Protein AF-A0A4Z0NWY7-F1 (afdb_monomer)

Structure (mmCIF, N/CA/C/O backbone):
data_AF-A0A4Z0NWY7-F1
#
_entry.id   AF-A0A4Z0NWY7-F1
#
loop_
_atom_site.group_PDB
_atom_site.id
_at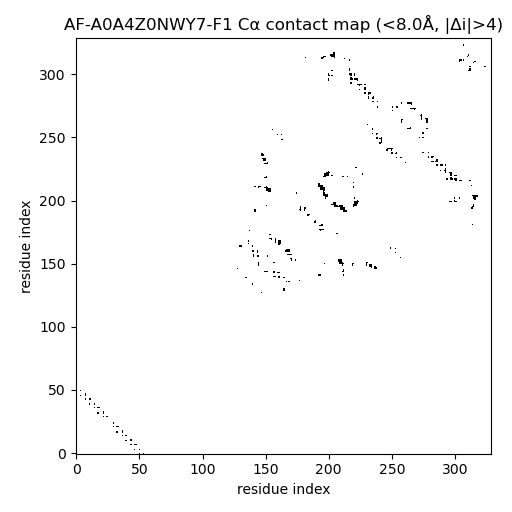om_site.type_symbol
_atom_site.label_atom_id
_atom_site.label_alt_id
_atom_site.label_comp_id
_atom_site.label_asym_id
_atom_site.label_entity_id
_atom_site.label_seq_id
_atom_site.pdbx_PDB_ins_code
_atom_site.Cartn_x
_atom_site.Cartn_y
_atom_site.Cartn_z
_atom_site.occupancy
_atom_site.B_iso_or_equiv
_atom_site.auth_seq_id
_atom_site.auth_comp_id
_atom_site.auth_asym_id
_atom_site.auth_atom_id
_atom_site.pdbx_PDB_model_num
ATOM 1 N N . MET A 1 1 ? -22.604 -4.263 0.895 1.00 68.75 1 MET A N 1
ATOM 2 C CA . MET A 1 1 ? -23.828 -4.963 0.408 1.00 68.75 1 MET A CA 1
ATOM 3 C C . MET A 1 1 ? -23.705 -6.485 0.471 1.00 68.75 1 MET A C 1
ATOM 5 O O . MET A 1 1 ? -24.676 -7.121 0.861 1.00 68.75 1 MET A O 1
ATOM 9 N N . ALA A 1 2 ? -22.543 -7.070 0.143 1.00 66.81 2 ALA A N 1
ATOM 10 C CA . ALA A 1 2 ? -22.321 -8.519 0.240 1.00 66.81 2 ALA A CA 1
ATOM 11 C C . ALA A 1 2 ? -22.494 -9.067 1.674 1.00 66.81 2 ALA A C 1
ATOM 13 O O . ALA A 1 2 ? -23.144 -10.090 1.856 1.00 66.81 2 ALA A O 1
ATOM 14 N N . SER A 1 3 ? -22.020 -8.331 2.692 1.00 75.75 3 SER A N 1
ATOM 15 C CA . SER A 1 3 ? -22.186 -8.701 4.112 1.00 75.75 3 SER A CA 1
ATOM 16 C C . SER A 1 3 ? -23.661 -8.809 4.542 1.00 75.75 3 SER A C 1
ATOM 18 O O . SER A 1 3 ? -24.060 -9.826 5.099 1.00 75.75 3 SER A O 1
ATOM 20 N N . ILE A 1 4 ? -24.499 -7.825 4.176 1.00 74.94 4 ILE A N 1
ATOM 21 C CA . ILE A 1 4 ? -25.950 -7.828 4.464 1.00 74.94 4 ILE A CA 1
ATOM 22 C C . ILE A 1 4 ? -26.668 -8.972 3.731 1.00 74.94 4 ILE A C 1
ATOM 24 O O . ILE A 1 4 ? -27.620 -9.540 4.252 1.00 74.94 4 ILE A O 1
ATOM 28 N N . SER A 1 5 ? -26.226 -9.326 2.519 1.00 76.19 5 SER A N 1
ATOM 29 C CA . SER A 1 5 ? -26.820 -10.451 1.785 1.00 76.19 5 SER A CA 1
ATOM 30 C C . SER A 1 5 ? -26.480 -11.787 2.448 1.00 76.19 5 SER A C 1
ATOM 32 O O . SER A 1 5 ? -27.366 -12.601 2.658 1.00 76.19 5 SER A O 1
ATOM 34 N N . LYS A 1 6 ? -25.227 -11.970 2.880 1.00 79.69 6 LYS A N 1
ATOM 35 C CA . LYS A 1 6 ? -24.784 -13.192 3.562 1.00 79.69 6 LYS A CA 1
ATOM 36 C C . LYS A 1 6 ? -25.487 -13.400 4.910 1.00 79.69 6 LYS A C 1
ATOM 38 O O . LYS A 1 6 ? -25.822 -14.532 5.258 1.00 79.69 6 LYS A O 1
ATOM 43 N N . THR A 1 7 ? -25.724 -12.330 5.676 1.00 82.81 7 THR A N 1
ATOM 44 C CA . THR A 1 7 ? -26.491 -12.413 6.931 1.00 82.81 7 THR A CA 1
ATOM 45 C C . THR A 1 7 ? -27.965 -12.730 6.687 1.00 82.81 7 THR A C 1
ATOM 47 O O . THR A 1 7 ? -28.530 -13.527 7.432 1.00 82.81 7 THR A O 1
ATOM 50 N N . LEU A 1 8 ? -28.561 -12.184 5.620 1.00 80.62 8 LEU A N 1
ATOM 51 C CA . LEU A 1 8 ? -29.908 -12.536 5.157 1.00 80.62 8 LEU A CA 1
ATOM 52 C C . LEU A 1 8 ? -30.027 -14.032 4.839 1.00 80.62 8 LEU A C 1
ATOM 54 O O . LEU A 1 8 ? -30.886 -14.700 5.409 1.00 80.62 8 LEU A O 1
ATOM 58 N N . ASP A 1 9 ? -29.118 -14.567 4.023 1.00 81.94 9 ASP A N 1
ATOM 59 C CA . ASP A 1 9 ? -29.131 -15.981 3.625 1.00 81.94 9 ASP A CA 1
ATOM 60 C C . ASP A 1 9 ? -28.960 -16.909 4.845 1.00 81.94 9 ASP A C 1
ATOM 62 O O . ASP A 1 9 ? -29.634 -17.931 4.982 1.00 81.94 9 ASP A O 1
ATOM 66 N N . THR A 1 10 ? -28.101 -16.514 5.793 1.00 86.25 10 THR A N 1
ATOM 67 C CA . THR A 1 10 ? -27.871 -17.262 7.041 1.00 86.25 10 THR A CA 1
ATOM 68 C C . THR A 1 10 ? -29.115 -17.276 7.937 1.00 86.25 10 THR A C 1
ATOM 70 O O . THR A 1 10 ? -29.428 -18.298 8.549 1.00 86.25 10 THR A O 1
ATOM 73 N N . LEU A 1 11 ? -29.835 -16.154 8.034 1.00 79.88 11 LEU A N 1
ATOM 74 C CA . LEU A 1 11 ? -31.065 -16.058 8.824 1.00 79.88 11 LEU A CA 1
ATOM 75 C C . LEU A 1 11 ? -32.222 -16.827 8.186 1.00 79.88 11 LEU A C 1
ATOM 77 O O . LEU A 1 11 ? -32.969 -17.490 8.903 1.00 79.88 11 LEU A O 1
ATOM 81 N N . GLU A 1 12 ? -32.353 -16.789 6.859 1.00 85.75 12 GLU A N 1
ATOM 82 C CA . GLU A 1 12 ? -33.371 -17.562 6.139 1.00 85.75 12 GLU A CA 1
ATOM 83 C C . GLU A 1 12 ? -33.137 -19.073 6.301 1.00 85.75 12 GLU A C 1
ATOM 85 O O . GLU A 1 12 ? -34.084 -19.808 6.586 1.00 85.75 12 GLU A O 1
ATOM 90 N N . ALA A 1 13 ? -31.878 -19.526 6.258 1.00 84.69 13 ALA A N 1
ATOM 91 C CA . ALA A 1 13 ? -31.520 -20.916 6.542 1.00 84.69 13 ALA A CA 1
ATOM 92 C C . ALA A 1 13 ? -31.836 -21.328 7.993 1.00 84.69 13 ALA A C 1
ATOM 94 O O . ALA A 1 13 ? -32.405 -22.397 8.223 1.00 84.69 13 ALA A O 1
ATOM 95 N N . LYS A 1 14 ? -31.533 -20.473 8.982 1.00 82.81 14 LYS A N 1
ATOM 96 C CA . LYS A 1 14 ? -31.882 -20.729 10.393 1.00 82.81 14 LYS A CA 1
ATOM 97 C C . LYS A 1 14 ? -33.393 -20.792 10.617 1.00 82.81 14 LYS A C 1
ATOM 99 O O . LYS A 1 14 ? -33.864 -21.658 11.347 1.00 82.81 14 LYS A O 1
ATOM 104 N N . LEU A 1 15 ? -34.159 -19.915 9.968 1.00 82.56 15 LEU A N 1
ATOM 105 C CA . LEU A 1 15 ? -35.623 -19.936 10.014 1.00 82.56 15 LEU A CA 1
ATOM 106 C C . LEU A 1 15 ? -36.202 -21.220 9.412 1.00 82.56 15 LEU A C 1
ATOM 108 O O . LEU A 1 15 ? -37.187 -21.738 9.934 1.00 82.56 15 LEU A O 1
ATOM 112 N N . ALA A 1 16 ? -35.612 -21.732 8.330 1.00 84.44 16 ALA A N 1
ATOM 113 C CA . ALA A 1 16 ? -36.018 -23.006 7.741 1.00 84.44 16 ALA A CA 1
AT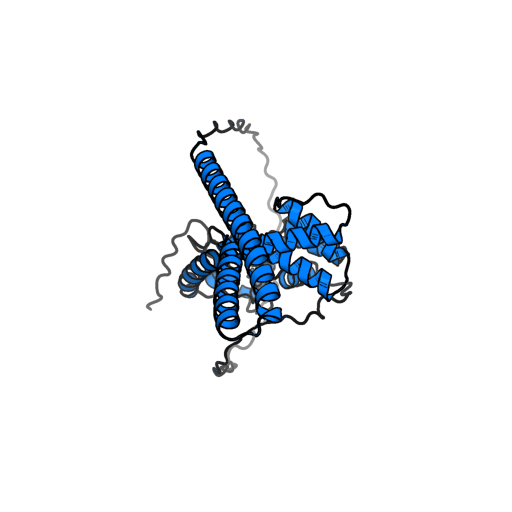OM 114 C C . ALA A 1 16 ? -35.741 -24.184 8.692 1.00 84.44 16 ALA A C 1
ATOM 116 O O . ALA A 1 16 ? -36.615 -25.028 8.880 1.00 84.44 16 ALA A O 1
ATOM 117 N N . ALA A 1 17 ? -34.575 -24.196 9.348 1.00 81.31 17 ALA A N 1
ATOM 118 C CA . ALA A 1 17 ? -34.220 -25.218 10.333 1.00 81.31 17 ALA A CA 1
ATOM 119 C C . ALA A 1 17 ? -35.168 -25.215 11.548 1.00 81.31 17 ALA A C 1
ATOM 121 O O . ALA A 1 17 ? -35.702 -26.262 11.903 1.00 81.31 17 ALA A O 1
ATOM 122 N N . LEU A 1 18 ? -35.456 -24.038 12.121 1.00 80.19 18 LEU A N 1
ATOM 123 C CA . LEU A 1 18 ? -36.369 -23.908 13.267 1.00 80.19 18 LEU A CA 1
ATOM 124 C C . LEU A 1 18 ? -37.802 -24.353 12.938 1.00 80.19 18 LEU A C 1
ATOM 126 O O . LEU A 1 18 ? -38.470 -24.945 13.779 1.00 80.19 18 LEU A O 1
ATOM 130 N N . ARG A 1 19 ? -38.280 -24.118 11.708 1.00 80.44 19 ARG A N 1
ATOM 131 C CA . ARG A 1 19 ? -39.602 -24.606 11.272 1.00 80.44 19 ARG A CA 1
ATOM 132 C C . ARG A 1 19 ? -39.667 -26.128 11.209 1.00 80.44 19 ARG A C 1
ATOM 134 O O . ARG A 1 19 ? -40.673 -26.694 11.614 1.00 80.44 19 ARG A O 1
ATOM 141 N N . SER A 1 20 ? -38.600 -26.775 10.741 1.00 80.19 20 SER A N 1
ATOM 142 C CA . SER A 1 20 ? -38.523 -28.240 10.708 1.00 80.19 20 SER A CA 1
ATOM 143 C C . SER A 1 20 ? -38.471 -28.855 12.112 1.00 80.19 20 SER A C 1
ATOM 145 O O . SER A 1 20 ? -38.895 -29.991 12.291 1.00 80.19 20 SER A O 1
ATOM 147 N N . GLU A 1 21 ? -37.964 -28.125 13.110 1.00 81.06 21 GLU A N 1
ATOM 148 C CA . GLU A 1 21 ? -37.857 -28.587 14.503 1.00 81.06 21 GLU A CA 1
ATOM 149 C C . GLU A 1 21 ? -39.198 -28.517 15.269 1.00 81.06 21 GLU A C 1
ATOM 151 O O . GLU A 1 21 ? -39.422 -29.289 16.207 1.00 81.06 21 GLU A O 1
ATOM 156 N N . ILE A 1 22 ? -40.123 -27.644 14.842 1.00 79.81 22 ILE A N 1
ATOM 157 C CA . ILE A 1 22 ? -41.478 -27.524 15.414 1.00 79.81 22 ILE A CA 1
ATOM 158 C C . ILE A 1 22 ? -42.335 -28.765 15.145 1.00 79.81 22 ILE A C 1
ATOM 160 O O . ILE A 1 22 ? -43.103 -29.168 16.022 1.00 79.81 22 ILE A O 1
ATOM 164 N N . GLU A 1 23 ? -42.202 -29.389 13.969 1.00 78.56 23 GLU A N 1
ATOM 165 C CA . GLU A 1 23 ? -43.040 -30.527 13.546 1.00 78.56 23 GLU A CA 1
ATOM 166 C C . GLU A 1 23 ? -42.830 -31.798 14.396 1.00 78.56 23 GLU A C 1
ATOM 168 O O . GLU A 1 23 ? -43.654 -32.708 14.341 1.00 78.56 23 GLU A O 1
ATOM 173 N N . GLY A 1 24 ? -41.776 -31.853 15.226 1.00 77.56 24 GLY A N 1
ATOM 174 C CA . GLY A 1 24 ? -41.465 -32.992 16.103 1.00 77.56 24 GLY A CA 1
ATOM 175 C C . GLY A 1 24 ? -41.332 -32.673 17.598 1.00 77.56 24 GLY A C 1
ATOM 176 O O . GLY A 1 24 ? -40.945 -33.558 18.362 1.00 77.56 24 GLY A O 1
ATOM 177 N N . SER A 1 25 ? -41.602 -31.436 18.031 1.00 81.44 25 SER A N 1
ATOM 178 C CA . SER A 1 25 ? -41.342 -30.995 19.413 1.00 81.44 25 SER A CA 1
ATOM 179 C C . SER A 1 25 ? -42.570 -31.076 20.342 1.00 81.44 25 SER A C 1
ATOM 181 O O . SER A 1 25 ? -43.690 -30.854 19.888 1.00 81.44 25 SER A O 1
ATOM 183 N N . PRO A 1 26 ? -42.386 -31.339 21.657 1.00 83.25 26 PRO A N 1
ATOM 184 C CA . PRO A 1 26 ? -43.461 -31.287 22.658 1.00 83.25 26 PRO A CA 1
ATOM 185 C C . PRO A 1 26 ? -44.096 -29.889 22.766 1.00 83.25 26 PRO A C 1
ATOM 187 O O . PRO A 1 26 ? -43.400 -28.894 22.563 1.00 83.25 26 PRO A O 1
ATOM 190 N N . SER A 1 27 ? -45.376 -29.815 23.157 1.00 78.50 27 SER A N 1
ATOM 191 C CA . SER A 1 27 ? -46.188 -28.578 23.208 1.00 78.50 27 SER A CA 1
ATOM 192 C C . SER A 1 27 ? -45.489 -27.395 23.895 1.00 78.50 27 SER A C 1
ATOM 194 O O . SER A 1 27 ? -45.453 -26.301 23.343 1.00 78.50 27 SER A O 1
ATOM 196 N N . ASP A 1 28 ? -44.852 -27.617 25.047 1.00 76.12 28 ASP A N 1
ATOM 197 C CA . ASP A 1 28 ? -44.178 -26.552 25.811 1.00 76.12 28 ASP A CA 1
ATOM 198 C C . ASP A 1 28 ? -42.944 -25.983 25.085 1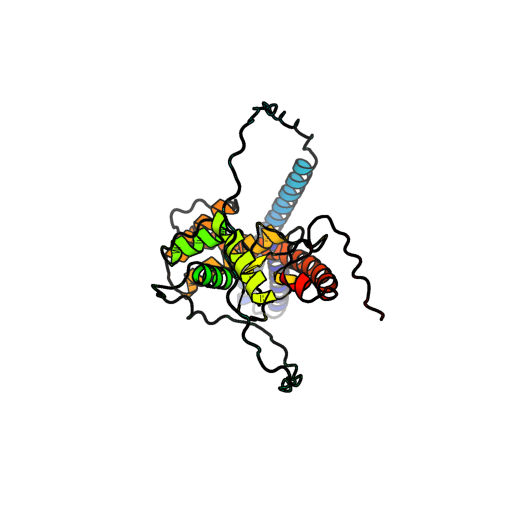.00 76.12 28 ASP A C 1
ATOM 200 O O . ASP A 1 28 ? -42.519 -24.853 25.317 1.00 76.12 28 ASP A O 1
ATOM 204 N N . ARG A 1 29 ? -42.350 -26.766 24.176 1.00 78.75 29 ARG A N 1
ATOM 205 C CA . ARG A 1 29 ? -41.202 -26.357 23.359 1.00 78.75 29 ARG A CA 1
ATOM 206 C C . ARG A 1 29 ? -41.647 -25.688 22.057 1.00 78.75 29 ARG A C 1
ATOM 208 O O . ARG A 1 29 ? -40.900 -24.872 21.528 1.00 78.75 29 ARG A O 1
ATOM 215 N N . GLN A 1 30 ? -42.851 -25.987 21.563 1.00 77.44 30 GLN A N 1
ATOM 216 C CA . GLN A 1 30 ? -43.408 -25.344 20.370 1.00 77.44 30 GLN A CA 1
ATOM 217 C C . GLN A 1 30 ? -43.628 -23.845 20.587 1.00 77.44 30 GLN A C 1
ATOM 219 O O . GLN A 1 30 ? -43.199 -23.062 19.745 1.00 77.44 30 GLN A O 1
ATOM 224 N N . GLU A 1 31 ? -44.174 -23.433 21.734 1.00 81.75 31 GLU A N 1
ATOM 225 C CA . GLU A 1 31 ? -44.410 -22.012 22.039 1.00 81.75 31 GLU A CA 1
ATOM 226 C C . GLU A 1 31 ? -43.099 -21.197 22.056 1.00 81.75 31 GLU A C 1
ATOM 228 O O . GLU A 1 31 ? -43.008 -20.122 21.459 1.00 81.75 31 GLU A O 1
ATOM 233 N N . ALA A 1 32 ? -42.034 -21.747 22.649 1.00 77.19 32 ALA A N 1
ATOM 234 C CA . ALA A 1 32 ? -40.715 -21.112 22.662 1.00 77.19 32 ALA A CA 1
ATOM 235 C C . ALA A 1 32 ? -40.084 -21.011 21.258 1.0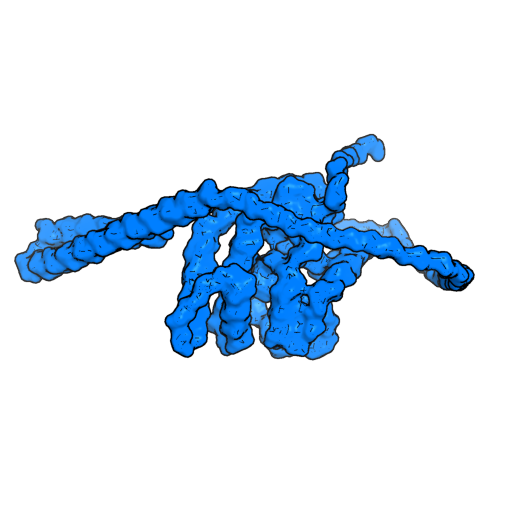0 77.19 32 ALA A C 1
ATOM 237 O O . ALA A 1 32 ? -39.456 -20.001 20.929 1.00 77.19 32 ALA A O 1
ATOM 238 N N . ILE A 1 33 ? -40.251 -22.036 20.411 1.00 76.38 33 ILE A N 1
ATOM 239 C CA . ILE A 1 33 ? -39.727 -22.007 19.037 1.00 76.38 33 ILE A CA 1
ATOM 240 C C . ILE A 1 33 ? -40.552 -21.045 18.165 1.00 76.38 33 ILE A C 1
ATOM 242 O O . ILE A 1 33 ? -39.979 -20.320 17.351 1.00 76.38 33 ILE A O 1
ATOM 246 N N . GLU A 1 34 ? -41.871 -20.961 18.353 1.00 82.56 34 GLU A N 1
ATOM 247 C CA . GLU A 1 34 ? -42.724 -19.987 17.660 1.00 82.56 34 GLU A CA 1
ATOM 248 C C . GLU A 1 34 ? -42.355 -18.541 18.014 1.00 82.56 34 GLU A C 1
ATOM 250 O O . GLU A 1 34 ? -42.242 -17.705 17.110 1.00 82.56 34 GLU A O 1
ATOM 255 N N . ALA A 1 35 ? -42.073 -18.257 19.290 1.00 83.75 35 ALA A N 1
ATOM 256 C CA . ALA A 1 35 ? -41.570 -16.955 19.726 1.00 83.75 35 ALA A CA 1
ATOM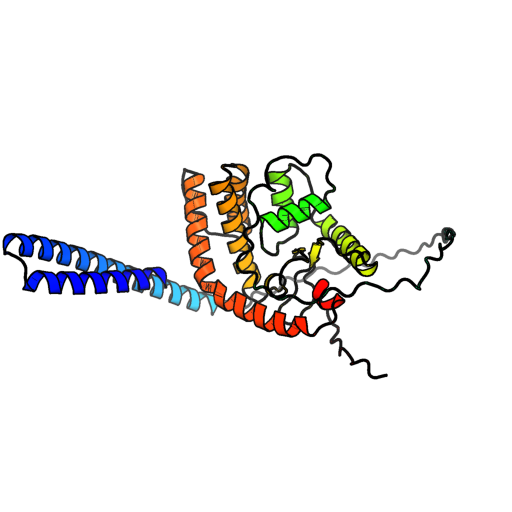 257 C C . ALA A 1 35 ? -40.231 -16.605 19.045 1.00 83.75 35 ALA A C 1
ATOM 259 O O . ALA A 1 35 ? -40.092 -15.526 18.462 1.00 83.75 35 ALA A O 1
ATOM 260 N N . ALA A 1 36 ? -39.282 -17.548 19.011 1.00 77.31 36 ALA A N 1
ATOM 261 C CA . ALA A 1 36 ? -37.991 -17.364 18.344 1.00 77.31 36 ALA A CA 1
ATOM 262 C C . ALA A 1 36 ? -38.127 -17.156 16.820 1.00 77.31 36 ALA A C 1
ATOM 264 O O . ALA A 1 36 ? -37.410 -16.347 16.222 1.00 77.31 36 ALA A O 1
ATOM 265 N N . ILE A 1 37 ? -39.074 -17.842 16.169 1.00 82.50 37 ILE A N 1
ATOM 266 C CA . ILE A 1 37 ? -39.405 -17.622 14.752 1.00 82.50 37 ILE A CA 1
ATOM 267 C C . ILE A 1 37 ? -39.989 -16.219 14.540 1.00 82.50 37 ILE A C 1
ATOM 269 O O . ILE A 1 37 ? -39.684 -15.581 13.526 1.00 82.50 37 ILE A O 1
ATOM 273 N N . GLY A 1 38 ? -40.816 -15.735 15.469 1.00 85.88 38 GLY A N 1
ATOM 274 C CA . GLY A 1 38 ? -41.361 -14.379 15.462 1.00 85.88 38 GLY A CA 1
ATOM 275 C C . GLY A 1 38 ? -40.264 -13.313 15.486 1.00 85.88 38 GLY A C 1
ATOM 276 O O . GLY A 1 38 ? -40.215 -12.462 14.594 1.00 85.88 38 GLY A O 1
ATOM 277 N N . GLU A 1 39 ? -39.333 -13.413 16.436 1.00 85.06 39 GLU A N 1
ATOM 278 C CA . GLU A 1 39 ? -38.185 -12.502 16.546 1.00 85.06 39 GLU A CA 1
ATOM 279 C C . GLU A 1 39 ? -37.293 -12.545 15.299 1.00 85.06 39 GLU A C 1
ATOM 281 O O . GLU A 1 39 ? -36.945 -11.506 14.730 1.00 85.06 39 GLU A O 1
ATOM 286 N N . ALA A 1 40 ? -36.983 -13.744 14.798 1.00 78.38 40 ALA A N 1
ATOM 287 C CA . ALA A 1 40 ? -36.168 -13.901 13.597 1.00 78.38 40 ALA A CA 1
ATOM 288 C C . ALA A 1 40 ? -36.828 -13.277 12.351 1.00 78.38 40 ALA A C 1
ATOM 290 O O . ALA A 1 40 ? -36.138 -12.698 11.509 1.00 78.38 40 ALA A O 1
ATOM 291 N N . ARG A 1 41 ? -38.163 -13.342 12.223 1.00 87.88 41 ARG A N 1
ATOM 292 C CA . ARG A 1 41 ? -38.909 -12.673 11.138 1.00 87.88 41 ARG A CA 1
ATOM 293 C C . ARG A 1 41 ? -38.877 -11.149 11.261 1.00 87.88 41 ARG A C 1
ATOM 295 O O . ARG A 1 41 ? -38.772 -10.472 10.234 1.00 87.88 41 ARG A O 1
ATOM 302 N N . ALA A 1 42 ? -38.956 -10.613 12.478 1.00 87.31 42 ALA A N 1
ATOM 303 C CA . ALA A 1 42 ? -38.854 -9.175 12.714 1.00 87.31 42 ALA A CA 1
ATOM 304 C C . ALA A 1 42 ? -37.480 -8.647 12.265 1.00 87.31 42 ALA A C 1
ATOM 306 O O . ALA A 1 42 ? -37.411 -7.747 11.426 1.00 87.31 42 ALA A O 1
ATOM 307 N N . LEU A 1 43 ? -36.399 -9.306 12.698 1.00 82.75 43 LEU A N 1
ATOM 308 C CA . LEU A 1 43 ? -35.026 -8.971 12.296 1.00 82.75 43 LEU A CA 1
ATOM 309 C C . LEU A 1 43 ? -34.810 -9.089 10.780 1.00 82.75 43 LEU A C 1
ATOM 311 O O . LEU A 1 43 ? -34.161 -8.243 10.162 1.00 82.75 43 LEU A O 1
ATOM 315 N N . LEU A 1 44 ? -35.387 -10.116 10.148 1.00 84.19 44 LEU A N 1
ATOM 316 C CA . LEU A 1 44 ? -35.323 -10.292 8.696 1.00 84.19 44 LEU A CA 1
ATOM 317 C C . LEU A 1 44 ? -35.985 -9.125 7.946 1.00 84.19 44 LEU A C 1
ATOM 319 O O . LEU A 1 44 ? -35.485 -8.684 6.910 1.00 84.19 44 LEU A O 1
ATOM 323 N N . THR A 1 45 ? -37.110 -8.631 8.464 1.00 89.69 45 THR A N 1
ATOM 324 C CA . THR A 1 45 ? -37.859 -7.515 7.872 1.00 89.69 45 THR A CA 1
ATOM 325 C C . THR A 1 45 ? -37.065 -6.214 7.968 1.00 89.69 45 THR A C 1
ATOM 327 O O . THR A 1 45 ? -36.936 -5.498 6.973 1.00 89.69 45 THR A O 1
ATOM 330 N N . GLU A 1 46 ? -36.455 -5.949 9.123 1.00 89.00 46 GLU A N 1
ATOM 331 C CA . GLU A 1 46 ? -35.598 -4.782 9.342 1.00 89.00 46 GLU A CA 1
ATOM 332 C C . GLU A 1 46 ? -34.369 -4.789 8.415 1.00 89.00 46 GLU A C 1
ATOM 334 O O . GLU A 1 46 ? -34.102 -3.811 7.710 1.00 89.00 46 GLU A O 1
ATOM 339 N N . LEU A 1 47 ? -33.675 -5.929 8.306 1.00 84.69 47 LEU A N 1
ATOM 340 C CA . LEU A 1 47 ? -32.521 -6.081 7.412 1.00 84.69 47 LEU A CA 1
ATOM 341 C C . LEU A 1 47 ? -32.887 -5.922 5.929 1.00 84.69 47 LEU A C 1
ATOM 343 O O . LEU A 1 47 ? -32.116 -5.333 5.162 1.00 84.69 47 LEU A O 1
ATOM 347 N N . LYS A 1 48 ? -34.065 -6.405 5.507 1.00 87.88 48 LYS A N 1
ATOM 348 C CA . LYS A 1 48 ? -34.584 -6.171 4.146 1.00 87.88 48 LYS A CA 1
ATOM 349 C C . LYS A 1 48 ? -34.821 -4.677 3.901 1.00 87.88 48 LYS A C 1
ATOM 351 O O . LYS A 1 48 ? -34.417 -4.176 2.851 1.00 87.88 48 LYS A O 1
ATOM 356 N N . GLY A 1 49 ? -35.371 -3.955 4.879 1.00 88.62 49 GLY A N 1
ATOM 357 C CA . GLY A 1 49 ? -35.531 -2.499 4.822 1.00 88.62 49 GLY A CA 1
ATOM 358 C C . GLY A 1 49 ? -34.199 -1.758 4.663 1.00 88.62 49 GLY A C 1
ATOM 359 O O . GLY A 1 49 ? -34.045 -0.940 3.753 1.00 88.62 49 GLY A O 1
ATOM 360 N N . LEU A 1 50 ? -33.197 -2.103 5.477 1.00 86.50 50 LEU A N 1
ATOM 361 C CA . LEU A 1 50 ? -31.855 -1.509 5.403 1.00 86.50 50 LEU A CA 1
ATOM 362 C C . LEU A 1 50 ? -31.170 -1.768 4.053 1.00 86.50 50 LEU A C 1
ATOM 364 O O . LEU A 1 50 ? -30.522 -0.877 3.498 1.00 86.50 50 LEU A O 1
ATOM 368 N N . ARG A 1 51 ? -31.342 -2.967 3.480 1.00 88.31 51 ARG A N 1
ATOM 369 C CA . ARG A 1 51 ? -30.819 -3.304 2.148 1.00 88.31 51 ARG A CA 1
ATOM 370 C C . ARG A 1 51 ? -31.424 -2.422 1.055 1.00 88.31 51 ARG A C 1
ATOM 372 O O . ARG A 1 51 ? -30.690 -1.959 0.179 1.00 88.31 51 ARG A O 1
ATOM 379 N N . GLU A 1 52 ? -32.736 -2.201 1.081 1.00 87.44 52 GLU A N 1
ATOM 380 C CA . GLU A 1 52 ? -33.410 -1.359 0.086 1.00 87.44 52 GLU A CA 1
ATOM 381 C C . GLU A 1 52 ? -33.054 0.123 0.252 1.00 87.44 52 GLU A C 1
ATOM 383 O O . GLU A 1 52 ? -32.757 0.791 -0.742 1.00 87.44 52 GLU A O 1
ATOM 388 N N . ALA A 1 53 ? -32.939 0.618 1.489 1.00 82.56 53 ALA A N 1
ATOM 389 C CA . ALA A 1 53 ? -32.428 1.962 1.758 1.00 82.56 53 ALA A CA 1
ATOM 390 C C . ALA A 1 53 ? -30.999 2.148 1.209 1.00 82.56 53 ALA A C 1
ATOM 392 O O . ALA A 1 53 ? -30.710 3.130 0.522 1.00 82.56 53 ALA A O 1
ATOM 393 N N . ALA A 1 54 ? -30.115 1.166 1.414 1.00 79.25 54 ALA A N 1
ATOM 394 C CA . ALA A 1 54 ? -28.755 1.196 0.880 1.00 79.25 54 ALA A CA 1
ATOM 395 C C . ALA A 1 54 ? -28.718 1.186 -0.662 1.00 79.25 54 ALA A C 1
ATOM 397 O O . ALA A 1 54 ? -27.918 1.906 -1.269 1.00 79.25 54 ALA A O 1
ATOM 398 N N . LYS A 1 55 ? -29.597 0.414 -1.322 1.00 84.75 55 LYS A N 1
ATOM 399 C CA . LYS A 1 55 ? -29.743 0.447 -2.791 1.00 84.75 55 LYS A CA 1
ATOM 400 C C . LYS A 1 55 ? -30.218 1.813 -3.284 1.00 84.75 55 LYS A C 1
ATOM 402 O O . LYS A 1 55 ? -29.680 2.305 -4.277 1.00 84.75 55 LYS A O 1
ATOM 407 N N . ALA A 1 56 ? -31.193 2.422 -2.609 1.00 80.69 56 ALA A N 1
ATOM 408 C CA . ALA A 1 56 ? -31.722 3.734 -2.971 1.00 80.69 56 ALA A CA 1
ATOM 409 C C . ALA A 1 56 ? -30.643 4.824 -2.872 1.00 80.69 56 ALA A C 1
ATOM 411 O O . ALA A 1 56 ? -30.450 5.588 -3.819 1.00 80.69 56 ALA A O 1
ATOM 412 N N . THR A 1 57 ? -29.865 4.834 -1.786 1.00 83.75 57 THR A N 1
ATOM 413 C CA . THR A 1 57 ? -28.731 5.756 -1.613 1.00 83.75 57 THR A CA 1
ATOM 414 C C . THR A 1 57 ? -27.677 5.570 -2.703 1.00 83.75 57 THR A C 1
ATOM 416 O O . THR A 1 57 ? -27.190 6.549 -3.266 1.00 83.75 57 THR A O 1
ATOM 419 N N . ARG A 1 58 ? -27.365 4.319 -3.073 1.00 79.00 58 ARG A N 1
ATOM 420 C CA . ARG A 1 58 ? -26.413 4.024 -4.153 1.00 79.00 58 ARG A CA 1
ATOM 421 C C . ARG A 1 58 ? -26.895 4.525 -5.517 1.00 79.00 58 ARG A C 1
ATOM 423 O O . ARG A 1 58 ? -26.092 5.086 -6.251 1.00 79.00 58 ARG A O 1
ATOM 430 N N . ARG A 1 59 ? -28.181 4.358 -5.850 1.00 76.25 59 ARG A N 1
ATOM 431 C CA . ARG A 1 59 ? -28.764 4.899 -7.096 1.00 76.25 59 ARG A CA 1
ATOM 432 C C . ARG A 1 59 ? -28.652 6.422 -7.146 1.00 76.25 59 ARG A C 1
ATOM 434 O O . ARG A 1 59 ? -28.201 6.966 -8.143 1.00 76.25 59 ARG A O 1
ATOM 441 N N . ARG A 1 60 ? -28.955 7.094 -6.032 1.00 74.12 60 ARG A N 1
ATOM 442 C CA . ARG A 1 60 ? -28.879 8.558 -5.926 1.00 74.12 60 ARG A CA 1
ATOM 443 C C . ARG A 1 60 ? -27.456 9.098 -6.089 1.00 74.12 60 ARG A C 1
ATOM 445 O O . ARG A 1 60 ? -27.276 10.168 -6.654 1.00 74.12 60 ARG A O 1
ATOM 452 N N . ALA A 1 61 ? -26.455 8.361 -5.607 1.00 66.81 61 ALA A N 1
ATOM 453 C CA . ALA A 1 61 ? -25.050 8.722 -5.779 1.00 66.81 61 ALA A CA 1
ATOM 454 C C . ALA A 1 61 ? -24.581 8.596 -7.241 1.00 66.81 61 ALA A C 1
ATOM 456 O O . ALA A 1 61 ? -23.787 9.419 -7.686 1.00 66.81 61 ALA A O 1
ATOM 457 N N . ILE A 1 62 ? -25.093 7.607 -7.983 1.00 70.06 62 ILE A N 1
ATOM 458 C CA . ILE A 1 62 ? -24.788 7.410 -9.411 1.00 70.06 62 ILE A CA 1
ATOM 459 C C . ILE A 1 62 ? -25.417 8.530 -10.257 1.00 70.06 62 ILE A C 1
ATOM 461 O O . ILE A 1 62 ? -24.723 9.140 -11.068 1.00 70.06 62 ILE A O 1
ATOM 465 N N . ASP A 1 63 ? -26.677 8.892 -9.994 1.00 68.88 63 ASP A N 1
ATOM 466 C CA . ASP A 1 63 ? -27.345 10.012 -10.683 1.00 68.88 63 ASP A CA 1
ATOM 467 C C . ASP A 1 63 ? -26.647 11.363 -10.442 1.00 68.88 63 ASP A C 1
ATOM 469 O O . ASP A 1 63 ? -26.698 12.262 -11.282 1.00 68.88 63 ASP A O 1
ATOM 473 N N . LEU A 1 64 ? -25.993 11.533 -9.287 1.00 61.31 64 LEU A N 1
ATOM 474 C CA . LEU A 1 64 ? -25.260 12.759 -8.968 1.00 61.31 64 LEU A CA 1
ATOM 475 C C . LEU A 1 64 ? -23.902 12.833 -9.681 1.00 61.31 64 LEU A C 1
ATOM 477 O O . LEU A 1 64 ? -23.434 13.934 -9.965 1.00 61.31 64 LEU A O 1
ATOM 481 N N . SER A 1 65 ? -23.280 11.688 -9.987 1.00 55.88 65 SER A N 1
ATOM 482 C CA . SER A 1 65 ? -22.017 11.638 -10.735 1.00 55.88 65 SER A CA 1
ATOM 483 C C . SER A 1 65 ? -22.178 11.893 -12.235 1.00 55.88 65 SER A C 1
ATOM 485 O O . SER A 1 65 ? -21.242 12.392 -12.849 1.00 55.88 65 SER A O 1
ATOM 487 N N . ASP A 1 66 ? -23.358 11.642 -12.809 1.00 54.41 66 ASP A N 1
ATOM 488 C CA . ASP A 1 66 ? -23.644 11.934 -14.226 1.00 54.41 66 ASP A CA 1
ATOM 489 C C . ASP A 1 66 ? -23.972 13.417 -14.491 1.00 54.41 66 ASP A C 1
ATOM 491 O O . ASP A 1 66 ? -24.114 13.835 -15.638 1.00 54.41 66 ASP A O 1
ATOM 495 N N . ARG A 1 67 ? -24.075 14.245 -13.440 1.00 51.12 67 ARG A N 1
ATOM 496 C CA . ARG A 1 67 ? -24.462 15.665 -13.527 1.00 51.12 67 ARG A CA 1
ATOM 497 C C . ARG A 1 67 ? -23.312 16.674 -13.463 1.00 51.12 67 ARG A C 1
ATOM 499 O O . ARG A 1 67 ? -23.569 17.872 -13.360 1.00 51.12 67 ARG A O 1
ATOM 506 N N . THR A 1 68 ? -22.055 16.244 -13.525 1.00 47.53 68 THR A N 1
ATOM 507 C CA . THR A 1 68 ? -20.929 17.187 -13.604 1.00 47.53 68 THR A CA 1
ATOM 508 C C . THR A 1 68 ? -20.752 17.730 -15.019 1.00 47.53 68 THR A C 1
ATOM 510 O O . THR A 1 68 ? -20.004 17.169 -15.818 1.00 47.53 68 THR A O 1
ATOM 513 N N . ASP A 1 69 ? -21.400 18.864 -15.297 1.00 51.56 69 ASP A N 1
ATOM 514 C CA . ASP A 1 69 ? -20.946 19.795 -16.331 1.00 51.56 69 ASP A CA 1
ATOM 515 C C . ASP A 1 69 ? -19.479 20.181 -16.053 1.00 51.56 69 ASP A C 1
ATOM 517 O O . ASP A 1 69 ? -19.124 20.475 -14.902 1.00 51.56 69 ASP A O 1
ATOM 521 N N . PRO A 1 70 ? -18.595 20.173 -17.066 1.00 41.69 70 PRO A N 1
ATOM 522 C CA . PRO A 1 70 ? -17.190 20.487 -16.863 1.00 41.69 70 PRO A CA 1
ATOM 523 C C . PRO A 1 70 ? -17.035 21.957 -16.460 1.00 41.69 70 PRO A C 1
ATOM 525 O O . PRO A 1 70 ? -17.330 22.873 -17.228 1.00 41.69 70 PRO A O 1
ATOM 528 N N . LEU A 1 71 ? -16.542 22.184 -15.240 1.00 44.41 71 LEU A N 1
ATOM 529 C CA . LEU A 1 71 ? -16.165 23.515 -14.773 1.00 44.41 71 LEU A CA 1
ATOM 530 C C . LEU A 1 71 ? -15.038 24.094 -15.653 1.00 44.41 71 LEU A C 1
ATOM 532 O O . LEU A 1 71 ? -14.114 23.363 -16.027 1.00 44.41 71 LEU A O 1
ATOM 536 N N . PRO A 1 72 ? -15.073 25.403 -15.964 1.00 39.03 72 PRO A N 1
ATOM 537 C CA . PRO A 1 72 ? -14.077 26.044 -16.811 1.00 39.03 72 PRO A CA 1
ATOM 538 C C . PRO A 1 72 ? -12.701 26.037 -16.134 1.00 39.03 72 PRO A C 1
ATOM 540 O O . PRO A 1 72 ? -12.555 26.394 -14.963 1.00 39.03 72 PRO A O 1
ATOM 543 N N . LEU A 1 73 ? -11.682 25.621 -16.888 1.00 43.47 73 LEU A N 1
ATOM 544 C CA . LEU A 1 73 ? -10.298 25.558 -16.421 1.00 43.47 73 LEU A CA 1
ATOM 545 C C . LEU A 1 73 ? -9.750 26.966 -16.109 1.00 43.47 73 LEU A C 1
ATOM 547 O O . LEU A 1 73 ? -10.002 27.902 -16.873 1.00 43.47 73 LEU A O 1
ATOM 551 N N . PRO A 1 74 ? -8.959 27.135 -15.033 1.00 38.22 74 PRO A N 1
ATOM 552 C CA . PRO A 1 74 ? -8.334 28.411 -14.714 1.00 38.22 74 PRO A CA 1
ATOM 553 C C . PRO A 1 74 ? -7.188 28.729 -15.685 1.00 38.22 74 PRO A C 1
ATOM 555 O O . PRO A 1 74 ? -6.294 27.914 -15.922 1.00 38.22 74 PRO A O 1
ATOM 558 N N . LEU A 1 75 ? -7.209 29.950 -16.221 1.00 38.22 75 LEU A N 1
ATOM 559 C CA . LEU A 1 75 ? -6.163 30.526 -17.064 1.00 38.22 75 LEU A CA 1
ATOM 560 C C . LEU A 1 75 ? -4.847 30.657 -16.278 1.00 38.22 75 LEU A C 1
ATOM 562 O O . LEU A 1 75 ? -4.784 31.316 -15.241 1.00 38.22 75 LEU A O 1
ATOM 566 N N . THR A 1 76 ? -3.777 30.047 -16.786 1.00 36.75 76 THR A N 1
ATOM 567 C CA . THR A 1 76 ? -2.412 30.204 -16.263 1.00 36.75 76 THR A CA 1
ATOM 568 C C . THR A 1 76 ? -1.826 31.573 -16.635 1.00 36.75 76 THR A C 1
ATOM 570 O O . THR A 1 76 ? -1.933 31.961 -17.800 1.00 36.75 76 THR A O 1
ATOM 573 N N . PRO A 1 77 ? -1.146 32.289 -15.718 1.00 37.69 77 PRO A N 1
ATOM 574 C CA . PRO A 1 77 ? -0.508 33.561 -16.039 1.00 37.69 77 PRO A CA 1
ATOM 575 C C . PRO A 1 77 ? 0.811 33.384 -16.807 1.00 37.69 77 PRO A C 1
ATOM 577 O O . PRO A 1 77 ? 1.628 32.505 -16.526 1.00 37.69 77 PRO A O 1
ATOM 580 N N . SER A 1 78 ? 0.998 34.274 -17.781 1.00 38.47 78 SER A N 1
ATOM 581 C CA . SER A 1 78 ? 2.112 34.357 -18.721 1.00 38.47 78 SER A CA 1
ATOM 582 C C . SER A 1 78 ? 3.495 34.423 -18.068 1.00 38.47 78 SER A C 1
ATOM 584 O O . SER A 1 78 ? 3.774 35.223 -17.175 1.00 38.47 78 SER A O 1
ATOM 586 N N . ARG A 1 79 ? 4.396 33.601 -18.610 1.00 35.16 79 ARG A N 1
ATOM 587 C CA . ARG A 1 79 ? 5.820 33.505 -18.286 1.00 35.16 79 ARG A CA 1
ATOM 588 C C . ARG A 1 79 ? 6.550 34.755 -18.793 1.00 35.16 79 ARG A C 1
ATOM 590 O O . ARG A 1 79 ? 6.747 34.922 -19.993 1.00 35.16 79 ARG A O 1
ATOM 597 N N . ARG A 1 80 ? 6.940 35.637 -17.872 1.00 34.91 80 ARG A N 1
ATOM 598 C CA . ARG A 1 80 ? 7.768 36.819 -18.148 1.00 34.91 80 ARG A CA 1
ATOM 599 C C . ARG A 1 80 ? 9.192 36.357 -18.478 1.00 34.91 80 ARG A C 1
ATOM 601 O O . ARG A 1 80 ? 9.834 35.709 -17.655 1.00 34.91 80 ARG A O 1
ATOM 608 N N . MET A 1 81 ? 9.648 36.653 -19.693 1.00 36.72 81 MET A N 1
ATOM 609 C CA . MET A 1 81 ? 11.037 36.472 -20.109 1.00 36.72 81 MET A CA 1
ATOM 610 C C . MET A 1 81 ? 11.941 37.416 -19.314 1.00 36.72 81 MET A C 1
ATOM 612 O O . MET A 1 81 ? 11.676 38.615 -19.247 1.00 36.72 81 MET A O 1
ATOM 616 N N . LEU A 1 82 ? 13.005 36.870 -18.731 1.00 38.75 82 LEU A N 1
ATOM 617 C CA . LEU A 1 82 ? 14.157 37.634 -18.270 1.00 38.75 82 LEU A CA 1
ATOM 618 C C . LEU A 1 82 ? 15.384 37.105 -19.008 1.00 38.75 82 LEU A C 1
ATOM 620 O O . LEU A 1 82 ? 15.713 35.922 -18.918 1.00 38.75 82 LEU A O 1
ATOM 624 N N . ASN A 1 83 ? 15.995 38.010 -19.767 1.00 43.12 83 ASN A N 1
ATOM 625 C CA . ASN A 1 83 ? 17.297 37.861 -20.397 1.00 43.12 83 ASN A CA 1
ATOM 626 C C . ASN A 1 83 ? 18.369 37.708 -19.315 1.00 43.12 83 ASN A C 1
ATOM 628 O O . ASN A 1 83 ? 18.366 38.455 -18.338 1.00 43.12 83 ASN A O 1
ATOM 632 N N . PHE A 1 84 ? 19.292 36.773 -19.518 1.00 37.06 84 PHE A N 1
ATOM 633 C CA . PHE A 1 84 ? 20.539 36.704 -18.767 1.00 37.06 84 PHE A CA 1
ATOM 634 C C . PHE A 1 84 ? 21.661 36.365 -19.753 1.00 37.06 84 PHE A C 1
ATOM 636 O O . PHE A 1 84 ? 21.928 35.203 -20.059 1.00 37.06 84 PHE A O 1
ATOM 643 N N . GLU A 1 85 ? 22.251 37.415 -20.319 1.00 43.53 85 GLU A N 1
ATOM 644 C CA . GLU A 1 85 ? 23.619 37.385 -20.824 1.00 43.53 85 GLU A CA 1
ATOM 645 C C . GLU A 1 85 ? 24.541 37.471 -19.608 1.00 43.53 85 GLU A C 1
ATOM 647 O O . GLU A 1 85 ? 24.448 38.432 -18.858 1.00 43.53 85 GLU A O 1
ATOM 652 N N . GLU A 1 86 ? 25.363 36.444 -19.387 1.00 40.09 86 GLU A N 1
ATOM 653 C CA . GLU A 1 86 ? 26.760 36.546 -18.932 1.00 40.09 86 GLU A CA 1
ATOM 654 C C . GLU A 1 86 ? 27.312 35.133 -18.687 1.00 40.09 86 GLU A C 1
ATOM 656 O O . GLU A 1 86 ? 26.834 34.369 -17.847 1.00 40.09 86 GLU A O 1
ATOM 661 N N . ARG A 1 87 ? 28.320 34.766 -19.484 1.00 47.47 87 ARG A N 1
ATOM 662 C CA . ARG A 1 87 ? 29.158 33.576 -19.294 1.00 47.47 87 ARG A CA 1
ATOM 663 C C . ARG A 1 87 ? 30.230 33.871 -18.244 1.00 47.47 87 ARG A C 1
ATOM 665 O O . ARG A 1 87 ? 30.886 34.903 -18.359 1.00 47.47 87 ARG A O 1
ATOM 672 N N . PRO A 1 88 ? 30.541 32.898 -17.377 1.00 46.06 88 PRO A N 1
ATOM 673 C CA . PRO A 1 88 ? 31.906 32.704 -16.909 1.00 46.06 88 PRO A CA 1
ATOM 674 C C . PRO A 1 88 ? 32.486 31.340 -17.331 1.00 46.06 88 PRO A C 1
ATOM 676 O O . PRO A 1 88 ? 31.763 30.377 -17.590 1.00 46.06 88 PRO A O 1
ATOM 679 N N . ASP A 1 89 ? 33.814 31.328 -17.430 1.00 54.12 89 ASP A N 1
ATOM 680 C CA . ASP A 1 89 ? 34.716 30.311 -17.985 1.00 54.12 89 ASP A CA 1
ATOM 681 C C . ASP A 1 89 ? 34.591 28.872 -17.431 1.00 54.12 89 ASP A C 1
ATOM 683 O O . ASP A 1 89 ? 34.119 28.656 -16.311 1.00 54.12 89 ASP A O 1
ATOM 687 N N . PRO A 1 90 ? 35.057 27.857 -18.196 1.00 56.09 90 PRO A N 1
ATOM 688 C CA . PRO A 1 90 ? 34.994 26.456 -17.792 1.00 56.09 90 PRO A CA 1
ATOM 689 C C . PRO A 1 90 ? 36.002 26.109 -16.683 1.00 56.09 90 PRO A C 1
ATOM 691 O O . PRO A 1 90 ? 37.203 26.351 -16.793 1.00 56.09 90 PRO A O 1
ATOM 694 N N . LEU A 1 91 ? 35.500 25.456 -15.633 1.00 57.31 91 LEU A N 1
ATOM 695 C CA . LEU A 1 91 ? 36.303 24.838 -14.575 1.00 57.31 91 LEU A CA 1
ATOM 696 C C . LEU A 1 91 ? 37.060 23.588 -15.083 1.00 57.31 91 LEU A C 1
ATOM 698 O O . LEU A 1 91 ? 36.574 22.898 -15.984 1.00 57.31 91 LEU A O 1
ATOM 702 N N . PRO A 1 92 ? 38.224 23.257 -14.489 1.00 43.88 92 PRO A N 1
ATOM 703 C CA . PRO A 1 92 ? 39.070 22.152 -14.927 1.00 43.88 92 PRO A CA 1
ATOM 704 C C . PRO A 1 92 ? 38.484 20.772 -14.588 1.00 43.88 92 PRO A C 1
ATOM 706 O O . PRO A 1 92 ? 37.918 20.539 -13.520 1.00 43.88 92 PRO A O 1
ATOM 709 N N . VAL A 1 93 ? 38.677 19.842 -15.523 1.00 49.34 93 VAL A N 1
ATOM 710 C CA . VAL A 1 93 ? 38.363 18.409 -15.428 1.00 49.34 93 VAL A CA 1
ATOM 711 C C . VAL A 1 93 ? 39.212 17.703 -14.358 1.00 49.34 93 VAL A C 1
ATOM 713 O O . VAL A 1 93 ? 40.437 17.821 -14.394 1.00 49.34 93 VAL A O 1
ATOM 716 N N . PRO A 1 94 ? 38.615 16.902 -13.454 1.00 40.66 94 PRO A N 1
ATOM 717 C CA . PRO A 1 94 ? 39.374 15.990 -12.610 1.00 40.66 94 PRO A CA 1
ATOM 718 C C . PRO A 1 94 ? 39.764 14.717 -13.375 1.00 40.66 94 PRO A C 1
ATOM 720 O O . PRO A 1 94 ? 38.945 14.052 -14.011 1.00 40.66 94 PRO A O 1
ATOM 723 N N . THR A 1 95 ? 41.047 14.391 -13.277 1.00 38.56 95 THR A N 1
ATOM 724 C CA . THR A 1 95 ? 41.718 13.199 -13.790 1.00 38.56 95 THR A CA 1
ATOM 725 C C . THR A 1 95 ? 41.258 11.918 -13.086 1.00 38.56 95 THR A C 1
ATOM 727 O O . THR A 1 95 ? 41.207 11.821 -11.862 1.00 38.56 95 THR A O 1
ATOM 730 N N . THR A 1 96 ? 40.951 10.911 -13.901 1.00 38.75 96 THR A N 1
ATOM 731 C CA . THR A 1 96 ? 40.611 9.531 -13.532 1.00 38.75 96 THR A CA 1
ATOM 732 C C . THR A 1 96 ? 41.793 8.800 -12.884 1.00 38.75 96 THR A C 1
ATOM 734 O O . THR A 1 96 ? 42.861 8.755 -13.497 1.00 38.75 96 THR A O 1
ATOM 737 N N . PRO A 1 97 ? 41.626 8.117 -11.736 1.00 37.19 97 PRO A N 1
ATOM 738 C CA . PRO A 1 97 ? 42.576 7.102 -11.306 1.00 37.19 97 PRO A CA 1
ATOM 739 C C . PRO A 1 97 ? 42.181 5.697 -11.796 1.00 37.19 97 PRO A C 1
ATOM 741 O O . PRO A 1 97 ? 41.066 5.215 -11.612 1.00 37.19 97 PRO A O 1
ATOM 744 N N . SER A 1 98 ? 43.172 5.082 -12.435 1.00 35.59 98 SER A N 1
ATOM 745 C CA . SER A 1 98 ? 43.422 3.688 -12.801 1.00 35.59 98 SER A CA 1
ATOM 746 C C . SER A 1 98 ? 42.442 2.584 -12.369 1.00 35.59 98 SER A C 1
ATOM 748 O O . SER A 1 98 ? 42.275 2.236 -11.201 1.00 35.59 98 SER A O 1
ATOM 750 N N . ARG A 1 99 ? 41.934 1.935 -13.418 1.00 36.03 99 ARG A N 1
ATOM 751 C CA . ARG A 1 99 ? 41.253 0.640 -13.527 1.00 36.03 99 ARG A CA 1
ATOM 752 C C . ARG A 1 99 ? 42.117 -0.495 -12.950 1.00 36.03 99 ARG A C 1
ATOM 754 O O . ARG A 1 99 ? 43.206 -0.749 -13.459 1.00 36.03 99 ARG A O 1
ATOM 761 N N . ARG A 1 100 ? 41.630 -1.210 -11.928 1.00 38.06 100 ARG A N 1
ATOM 762 C CA . ARG A 1 100 ? 42.144 -2.549 -11.584 1.00 38.06 100 ARG A CA 1
ATOM 763 C C . ARG A 1 100 ? 41.491 -3.569 -12.513 1.00 38.06 100 ARG A C 1
ATOM 765 O O . ARG A 1 100 ? 40.268 -3.627 -12.606 1.00 38.06 100 ARG A O 1
ATOM 772 N N . VAL A 1 101 ? 42.328 -4.328 -13.210 1.00 38.41 101 VAL A N 1
ATOM 773 C CA . VAL A 1 101 ? 41.955 -5.516 -13.980 1.00 38.41 101 VAL A CA 1
ATOM 774 C C . VAL A 1 101 ? 41.554 -6.594 -12.972 1.00 38.41 101 VAL A C 1
ATOM 776 O O . VAL A 1 101 ? 42.348 -6.933 -12.098 1.00 38.41 101 VAL A O 1
ATOM 779 N N . ILE A 1 102 ? 40.3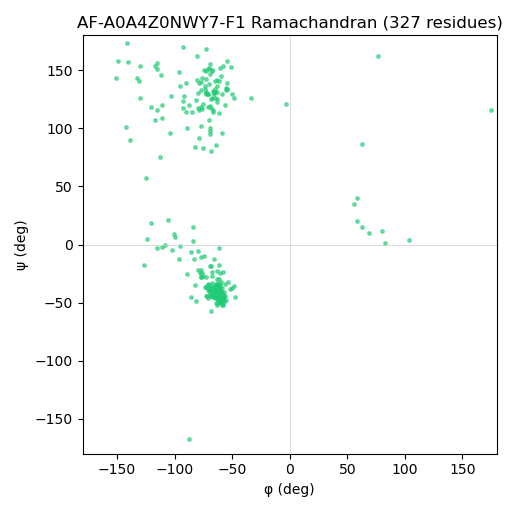07 -7.057 -13.042 1.00 38.69 102 ILE A N 1
ATOM 780 C CA . ILE A 1 102 ? 39.838 -8.251 -12.334 1.00 38.69 102 ILE A CA 1
ATOM 781 C C . ILE A 1 102 ? 39.756 -9.350 -13.391 1.00 38.69 102 ILE A C 1
ATOM 783 O O . ILE A 1 102 ? 39.185 -9.128 -14.459 1.00 38.69 102 ILE A O 1
ATOM 787 N N . ASP A 1 103 ? 40.391 -10.475 -13.079 1.00 37.88 103 ASP A N 1
ATOM 788 C CA . ASP A 1 103 ? 40.461 -11.703 -13.870 1.00 37.88 103 ASP A CA 1
ATOM 789 C C . ASP A 1 103 ? 39.068 -12.169 -14.320 1.00 37.88 103 ASP A C 1
ATOM 791 O O . ASP A 1 103 ? 38.147 -12.250 -13.503 1.00 37.88 103 ASP A O 1
ATOM 795 N N . LEU A 1 104 ? 38.913 -12.456 -15.615 1.00 39.78 104 LEU A N 1
ATOM 796 C CA . LEU A 1 104 ? 37.629 -12.742 -16.269 1.00 39.78 104 LEU A CA 1
ATOM 797 C C . LEU A 1 104 ? 37.426 -14.234 -16.607 1.00 39.78 104 LEU A C 1
ATOM 799 O O . LEU A 1 104 ? 36.606 -14.535 -17.464 1.00 39.78 104 LEU A O 1
ATOM 803 N N . ASP A 1 105 ? 38.139 -15.148 -15.938 1.00 37.66 105 ASP A N 1
ATOM 804 C CA . ASP A 1 105 ? 38.137 -16.592 -16.261 1.00 37.66 105 ASP A CA 1
ATOM 805 C C . ASP A 1 105 ? 37.669 -17.518 -15.115 1.00 37.66 105 ASP A C 1
ATOM 807 O O . ASP A 1 105 ? 37.897 -18.727 -15.139 1.00 37.66 105 ASP A O 1
ATOM 811 N N . ALA A 1 106 ? 36.961 -17.001 -14.105 1.00 41.22 106 ALA A N 1
ATOM 812 C CA . ALA A 1 106 ? 36.350 -17.857 -13.081 1.00 41.22 106 ALA A CA 1
ATOM 813 C C . ALA A 1 106 ? 34.943 -18.333 -13.518 1.00 41.22 106 ALA A C 1
ATOM 815 O O . ALA A 1 106 ? 34.061 -17.491 -13.718 1.00 41.22 106 ALA A O 1
ATOM 816 N N . PRO A 1 107 ? 34.678 -19.651 -13.642 1.00 37.34 107 PRO A N 1
ATOM 817 C CA . PRO A 1 107 ? 33.357 -20.152 -14.009 1.00 37.34 107 PRO A CA 1
ATOM 818 C C . PRO A 1 107 ? 32.345 -19.884 -12.886 1.00 37.34 107 PRO A C 1
ATOM 820 O O . PRO A 1 107 ? 32.552 -20.259 -11.731 1.00 37.34 107 PRO A O 1
ATOM 823 N N . LEU A 1 108 ? 31.237 -19.225 -13.235 1.00 39.62 108 LEU A N 1
ATOM 824 C CA . LEU A 1 108 ? 30.128 -18.952 -12.321 1.00 39.62 108 LEU A CA 1
ATOM 825 C C . LEU A 1 108 ? 29.369 -20.251 -11.982 1.00 39.62 108 LEU A C 1
ATOM 827 O O . LEU A 1 108 ? 29.088 -21.040 -12.887 1.00 39.62 108 LEU A O 1
ATOM 831 N N . PRO A 1 109 ? 28.979 -20.473 -10.713 1.00 34.28 109 PRO A N 1
ATOM 832 C CA . PRO A 1 109 ? 28.133 -21.599 -10.346 1.00 34.28 109 PRO A CA 1
ATOM 833 C C . PRO A 1 109 ? 26.697 -21.361 -10.833 1.00 34.28 109 PRO A C 1
ATOM 835 O O . PRO A 1 109 ? 26.101 -20.316 -10.575 1.00 34.28 109 PRO A O 1
ATOM 838 N N . ILE A 1 110 ? 26.141 -22.352 -11.528 1.00 36.91 110 ILE A N 1
ATOM 839 C CA . ILE A 1 110 ? 24.734 -22.401 -11.940 1.00 36.91 110 ILE A CA 1
ATOM 840 C C . ILE A 1 110 ? 23.895 -22.760 -10.701 1.00 36.91 110 ILE A C 1
ATOM 842 O O . ILE A 1 110 ? 24.122 -23.833 -10.138 1.00 36.91 110 ILE A O 1
ATOM 846 N N . PRO A 1 111 ? 22.928 -21.938 -10.254 1.00 36.12 111 PRO A N 1
ATOM 847 C CA . PRO A 1 111 ? 21.982 -22.376 -9.242 1.00 36.12 111 PRO A CA 1
ATOM 848 C C . PRO A 1 111 ? 20.891 -23.239 -9.886 1.00 36.12 111 PRO A C 1
ATOM 850 O O . PRO A 1 111 ? 20.129 -22.798 -10.747 1.00 36.12 111 PRO A O 1
ATOM 853 N N . SER A 1 112 ? 20.860 -24.493 -9.446 1.00 34.25 112 SER A N 1
ATOM 854 C CA . SER A 1 112 ? 19.859 -25.512 -9.735 1.00 34.25 112 SER A CA 1
ATOM 855 C C . SER A 1 112 ? 18.452 -25.032 -9.378 1.00 34.25 112 SER A C 1
ATOM 857 O O . SER A 1 112 ? 18.227 -24.491 -8.296 1.00 34.25 112 SER A O 1
ATOM 859 N N . GLN A 1 113 ? 17.504 -25.263 -10.284 1.00 34.88 113 GLN A N 1
ATOM 860 C CA . GLN A 1 113 ? 16.087 -25.019 -10.053 1.00 34.88 113 GLN A CA 1
ATOM 861 C C . GLN A 1 113 ? 15.513 -26.041 -9.068 1.00 34.88 113 GLN A C 1
ATOM 863 O O . GLN A 1 113 ? 15.673 -27.247 -9.249 1.00 34.88 113 GLN A O 1
ATOM 868 N N . GLY A 1 114 ? 14.830 -25.534 -8.048 1.00 30.08 114 GLY A N 1
ATOM 869 C CA . GLY A 1 114 ? 13.945 -26.282 -7.167 1.00 30.08 114 GLY A CA 1
ATOM 870 C C . GLY A 1 114 ? 12.762 -25.383 -6.838 1.00 30.08 114 GLY A C 1
ATOM 871 O O . GLY A 1 114 ? 12.897 -24.440 -6.063 1.00 30.08 114 GLY A O 1
ATOM 872 N N . GLU A 1 115 ? 11.644 -25.629 -7.513 1.00 38.56 115 GLU A N 1
ATOM 873 C CA . GLU A 1 115 ? 10.342 -25.040 -7.221 1.00 38.56 115 GLU A CA 1
ATOM 874 C C . GLU A 1 115 ? 9.831 -25.580 -5.880 1.00 38.56 115 GLU A C 1
ATOM 876 O O . GLU A 1 115 ? 9.682 -26.788 -5.721 1.00 38.56 115 GLU A O 1
ATOM 881 N N . GLU A 1 116 ? 9.499 -24.686 -4.948 1.00 31.22 116 GLU A N 1
ATOM 882 C CA . GLU A 1 116 ? 8.466 -24.938 -3.942 1.00 31.22 116 GLU A CA 1
ATOM 883 C C . GLU A 1 116 ? 7.518 -23.725 -3.862 1.00 31.22 116 GLU A C 1
ATOM 885 O O . GLU A 1 116 ? 7.954 -22.581 -4.037 1.00 31.22 116 GLU A O 1
ATOM 890 N N . PRO A 1 117 ? 6.208 -23.948 -3.647 1.00 34.03 117 PRO A N 1
ATOM 891 C CA . PRO A 1 117 ? 5.191 -22.908 -3.718 1.00 34.03 117 PRO A CA 1
ATOM 892 C C . PRO A 1 117 ? 5.185 -22.074 -2.429 1.00 34.03 117 PRO A C 1
ATOM 894 O O . PRO A 1 117 ? 4.872 -22.573 -1.351 1.00 34.03 117 PRO A O 1
ATOM 897 N N . ILE A 1 118 ? 5.514 -20.782 -2.531 1.00 36.59 118 ILE A N 1
ATOM 898 C CA . ILE A 1 118 ? 5.472 -19.853 -1.392 1.00 36.59 118 ILE A CA 1
ATOM 899 C C . ILE A 1 118 ? 4.031 -19.368 -1.198 1.00 36.59 118 ILE A C 1
ATOM 901 O O . ILE A 1 118 ? 3.642 -18.295 -1.661 1.00 36.59 118 ILE A O 1
ATOM 905 N N . ASP A 1 119 ? 3.244 -20.170 -0.487 1.00 31.38 119 ASP A N 1
ATOM 906 C CA . ASP A 1 119 ? 2.086 -19.679 0.249 1.00 31.38 119 ASP A CA 1
ATOM 907 C C . ASP A 1 119 ? 2.569 -18.859 1.461 1.00 31.38 119 ASP A C 1
ATOM 909 O O . ASP A 1 119 ? 3.361 -19.315 2.281 1.00 31.38 119 ASP A O 1
ATOM 913 N N . THR A 1 120 ? 2.026 -17.649 1.602 1.00 38.56 120 THR A N 1
ATOM 914 C CA . THR A 1 120 ? 2.030 -16.815 2.822 1.00 38.56 120 THR A CA 1
ATOM 915 C C . THR A 1 120 ? 3.397 -16.349 3.359 1.00 38.56 120 THR A C 1
ATOM 917 O O . THR A 1 120 ? 3.930 -16.877 4.332 1.00 38.56 120 THR A O 1
ATOM 920 N N . VAL A 1 121 ? 3.908 -15.219 2.850 1.00 38.28 121 VAL A N 1
ATOM 921 C CA . VAL A 1 121 ? 4.910 -14.428 3.592 1.00 38.28 121 VAL A CA 1
ATOM 922 C C . VAL A 1 121 ? 4.201 -13.669 4.720 1.00 38.28 121 VAL A C 1
ATOM 924 O O . VAL A 1 121 ? 3.847 -12.496 4.597 1.00 38.28 121 VAL A O 1
ATOM 927 N N . VAL A 1 122 ? 3.978 -14.354 5.842 1.00 38.00 122 VAL A N 1
ATOM 928 C CA . VAL A 1 122 ? 3.849 -13.692 7.143 1.00 38.00 122 VAL A CA 1
ATOM 929 C C . VAL A 1 122 ? 5.238 -13.154 7.475 1.00 38.00 122 VAL A C 1
ATOM 931 O O . VAL A 1 122 ? 6.130 -13.903 7.865 1.00 38.00 122 VAL A O 1
ATOM 934 N N . ALA A 1 123 ? 5.451 -11.857 7.256 1.00 39.62 123 ALA A N 1
ATOM 935 C CA . ALA A 1 123 ? 6.623 -11.176 7.791 1.00 39.62 123 ALA A CA 1
ATOM 936 C C . ALA A 1 123 ? 6.671 -11.381 9.319 1.00 39.62 123 ALA A C 1
ATOM 938 O O . ALA A 1 123 ? 5.635 -11.193 9.962 1.00 39.62 123 ALA A O 1
ATOM 939 N N . PRO A 1 124 ? 7.823 -11.743 9.908 1.00 37.97 124 PRO A N 1
ATOM 940 C CA . PRO A 1 124 ? 7.948 -11.833 11.355 1.00 37.97 124 PRO A CA 1
ATOM 941 C C . PRO A 1 124 ? 7.730 -10.444 11.974 1.00 37.97 124 PRO A C 1
ATOM 943 O O . PRO A 1 124 ? 8.414 -9.482 11.625 1.00 37.97 124 PRO A O 1
ATOM 946 N N . ASP A 1 125 ? 6.781 -10.348 12.909 1.00 44.78 125 ASP A N 1
ATOM 947 C CA . ASP A 1 125 ? 6.409 -9.127 13.649 1.00 44.78 125 ASP A CA 1
ATOM 948 C C . ASP A 1 125 ? 7.567 -8.535 14.501 1.00 44.78 125 ASP A C 1
ATOM 950 O O . ASP A 1 125 ? 7.432 -7.462 15.091 1.00 44.78 125 ASP A O 1
ATOM 954 N N . ASP A 1 126 ? 8.734 -9.190 14.547 1.00 44.06 126 ASP A N 1
ATOM 955 C CA . ASP A 1 126 ? 9.883 -8.811 15.381 1.00 44.06 126 ASP A CA 1
ATOM 956 C C . ASP A 1 126 ? 10.744 -7.659 14.818 1.00 44.06 126 ASP A C 1
ATOM 958 O O . ASP A 1 126 ? 11.403 -6.958 15.587 1.00 44.06 126 ASP A O 1
ATOM 962 N N . ASP A 1 127 ? 10.707 -7.378 13.509 1.00 48.09 127 ASP A N 1
ATOM 963 C CA . ASP A 1 127 ? 11.599 -6.385 12.866 1.00 48.09 127 ASP A CA 1
ATOM 964 C C . ASP A 1 127 ? 11.243 -4.910 13.146 1.00 48.09 127 ASP A C 1
ATOM 966 O O . ASP A 1 127 ? 12.008 -3.987 12.814 1.00 48.09 127 ASP A O 1
ATOM 970 N N . LEU A 1 128 ? 10.076 -4.681 13.755 1.00 54.31 128 LEU A N 1
ATOM 971 C CA . LEU A 1 128 ? 9.601 -3.366 14.188 1.00 54.31 128 LEU A CA 1
ATOM 972 C C . LEU A 1 128 ? 9.907 -3.071 15.659 1.00 54.31 128 LEU A C 1
ATOM 974 O O . LEU A 1 128 ? 9.623 -1.961 16.121 1.00 54.31 128 LEU A O 1
ATOM 978 N N . LYS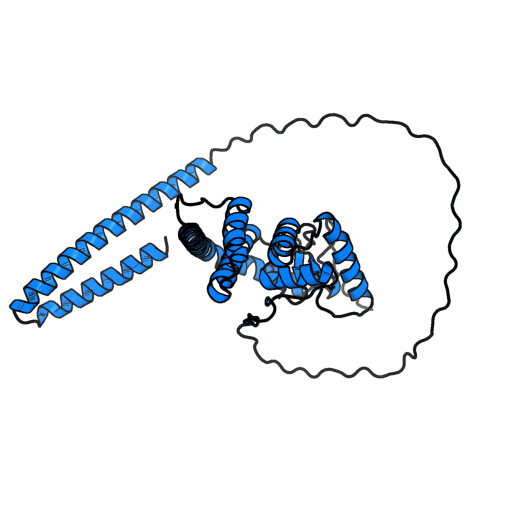 A 1 129 ? 10.523 -4.010 16.389 1.00 51.06 129 LYS A N 1
ATOM 979 C CA . LYS A 1 129 ? 11.035 -3.736 17.732 1.00 51.06 129 LYS A CA 1
ATOM 980 C C . LYS A 1 129 ? 12.194 -2.731 17.641 1.00 51.06 129 LYS A C 1
ATOM 982 O O . LYS A 1 129 ? 13.233 -2.977 17.032 1.00 51.06 129 LYS A O 1
ATOM 987 N N . LEU A 1 130 ? 11.942 -1.553 18.211 1.00 47.59 130 LEU A N 1
ATOM 988 C CA . LEU A 1 130 ? 12.886 -0.498 18.607 1.00 47.59 130 LEU A CA 1
ATOM 989 C C . LEU A 1 130 ? 14.235 -1.102 19.074 1.00 47.59 130 LEU A C 1
ATOM 991 O O . LEU A 1 130 ? 14.229 -1.953 19.950 1.00 47.59 130 LEU A O 1
ATOM 995 N N . GLU A 1 131 ? 15.425 -0.751 18.573 1.00 50.34 131 GLU A N 1
ATOM 996 C CA . GLU A 1 131 ? 15.877 0.432 17.837 1.00 50.34 131 GLU A CA 1
ATOM 997 C C . GLU A 1 131 ? 17.035 0.111 16.884 1.00 50.34 131 GLU A C 1
ATOM 999 O O . GLU A 1 131 ? 17.986 -0.561 17.283 1.00 50.34 131 GLU A O 1
ATOM 1004 N N . PRO A 1 132 ? 17.085 0.729 15.695 1.00 48.62 132 PRO A N 1
ATOM 1005 C CA . PRO A 1 132 ? 18.322 0.796 14.955 1.00 48.62 132 PRO A CA 1
ATOM 1006 C C . PRO A 1 132 ? 18.785 2.257 14.914 1.00 48.62 132 PRO A C 1
ATOM 1008 O O . PRO A 1 132 ? 18.612 2.941 13.910 1.00 48.62 132 PRO A O 1
ATOM 1011 N N . LYS A 1 133 ? 19.316 2.791 16.019 1.00 52.12 133 LYS A N 1
ATOM 1012 C CA . LYS A 1 133 ? 19.999 4.096 15.988 1.00 52.12 133 LYS A CA 1
ATOM 1013 C C . LYS A 1 133 ? 21.251 3.971 15.111 1.00 52.12 133 LYS A C 1
ATOM 1015 O O . LYS A 1 133 ? 22.077 3.099 15.349 1.00 52.12 133 LYS A O 1
ATOM 1020 N N . GLY A 1 134 ? 21.384 4.840 14.106 1.00 61.88 134 GLY A N 1
ATOM 1021 C CA . GLY A 1 134 ? 22.574 4.915 13.244 1.00 61.88 134 GLY A CA 1
ATOM 1022 C C . GLY A 1 134 ? 22.439 4.309 11.842 1.00 61.88 134 GLY A C 1
ATOM 1023 O O . GLY A 1 134 ? 23.418 4.316 11.099 1.00 61.88 134 GLY A O 1
ATOM 1024 N N . LEU A 1 135 ? 21.253 3.831 11.448 1.00 81.56 135 LEU A N 1
ATOM 1025 C CA . LEU A 1 135 ? 21.008 3.408 10.066 1.00 81.56 135 LEU A CA 1
ATOM 1026 C C . LEU A 1 135 ? 20.990 4.592 9.095 1.00 81.56 135 LEU A C 1
ATOM 1028 O O . LEU A 1 135 ? 20.666 5.732 9.444 1.00 81.56 135 LEU A O 1
ATOM 1032 N N . GLN A 1 136 ? 21.280 4.309 7.830 1.00 91.38 136 GLN A N 1
ATOM 1033 C CA . GLN A 1 136 ? 21.099 5.289 6.768 1.00 91.38 136 GLN A CA 1
ATOM 1034 C C . GLN A 1 136 ? 19.602 5.537 6.535 1.00 91.38 136 GLN A C 1
ATOM 1036 O O . GLN A 1 136 ? 18.788 4.618 6.596 1.00 91.38 136 GLN A O 1
ATOM 1041 N N . LYS A 1 137 ? 19.217 6.769 6.161 1.00 95.12 137 LYS A N 1
ATOM 1042 C CA . LYS A 1 137 ? 17.812 7.132 5.850 1.00 95.12 137 LYS A CA 1
ATOM 1043 C C . LYS A 1 137 ? 17.126 6.146 4.894 1.00 95.12 137 LYS A C 1
ATOM 1045 O O . LYS A 1 137 ? 15.945 5.854 5.045 1.00 95.12 137 LYS A O 1
ATOM 1050 N N . ARG A 1 138 ? 17.884 5.611 3.934 1.00 95.75 138 ARG A N 1
ATOM 1051 C CA . ARG A 1 138 ? 17.441 4.583 2.985 1.00 95.75 138 ARG A CA 1
ATOM 1052 C C . ARG A 1 138 ? 16.931 3.313 3.679 1.00 95.75 138 ARG A C 1
ATOM 1054 O O . ARG A 1 138 ? 15.933 2.750 3.251 1.00 95.75 138 ARG A O 1
ATOM 1061 N N . GLU A 1 139 ? 17.592 2.857 4.735 1.00 95.81 139 GLU A N 1
ATOM 1062 C CA . GLU A 1 139 ? 17.228 1.624 5.441 1.00 95.81 139 GLU A CA 1
ATOM 1063 C C . GLU A 1 139 ? 15.930 1.803 6.235 1.00 95.81 139 GLU A C 1
ATOM 1065 O O . GLU A 1 139 ? 15.082 0.914 6.212 1.00 95.81 139 GLU A O 1
ATOM 1070 N N . TYR A 1 140 ? 15.702 2.978 6.834 1.00 95.94 140 TYR A N 1
ATOM 1071 C CA . TYR A 1 140 ? 14.399 3.304 7.428 1.00 95.94 140 TYR A CA 1
ATOM 1072 C C . TYR A 1 140 ? 13.276 3.326 6.388 1.00 95.94 140 TYR A C 1
ATOM 1074 O O . TYR A 1 140 ? 12.181 2.847 6.663 1.00 95.94 140 TYR A O 1
ATOM 1082 N N . VAL A 1 141 ? 13.544 3.830 5.178 1.00 97.12 141 VAL A N 1
ATOM 1083 C CA . VAL A 1 141 ? 12.573 3.795 4.071 1.00 97.12 141 VAL A CA 1
ATOM 1084 C C . VAL A 1 141 ? 12.222 2.355 3.685 1.00 97.12 141 VAL A C 1
ATOM 1086 O O . VAL A 1 141 ? 11.044 2.050 3.509 1.00 97.12 141 VAL A O 1
ATOM 1089 N N . LEU A 1 142 ? 13.210 1.456 3.603 1.00 97.25 142 LEU A N 1
ATOM 1090 C CA . LEU A 1 142 ? 12.965 0.033 3.343 1.00 97.25 142 LEU A CA 1
ATOM 1091 C C . LEU A 1 142 ? 12.127 -0.613 4.455 1.00 97.25 142 LEU A C 1
ATOM 1093 O O . LEU A 1 142 ? 11.143 -1.288 4.155 1.00 97.25 142 LEU A O 1
ATOM 1097 N N . LYS A 1 143 ? 12.465 -0.358 5.728 1.00 95.94 143 LYS A N 1
ATOM 1098 C CA . LYS A 1 143 ? 11.694 -0.848 6.883 1.00 95.94 143 LYS A CA 1
ATOM 1099 C C . LYS A 1 143 ? 10.255 -0.334 6.872 1.00 95.94 143 LYS A C 1
ATOM 1101 O O . LYS A 1 143 ? 9.331 -1.112 7.087 1.00 95.94 143 LYS A O 1
ATOM 1106 N N . ALA A 1 144 ? 10.049 0.948 6.579 1.00 96.50 144 ALA A N 1
ATOM 1107 C CA . ALA A 1 144 ? 8.718 1.538 6.488 1.00 96.50 144 ALA A CA 1
ATOM 1108 C C . ALA A 1 144 ? 7.892 0.921 5.352 1.00 96.50 144 ALA A C 1
ATOM 1110 O O . ALA A 1 144 ? 6.735 0.575 5.566 1.00 96.50 144 ALA A O 1
ATOM 1111 N N . LEU A 1 145 ? 8.477 0.722 4.167 1.00 97.62 145 LEU A N 1
ATOM 1112 C CA . LEU A 1 145 ? 7.790 0.051 3.060 1.00 97.62 145 LEU A CA 1
ATOM 1113 C C . LEU A 1 145 ? 7.416 -1.394 3.403 1.00 97.62 145 LEU A C 1
ATOM 1115 O O . LEU A 1 145 ? 6.304 -1.821 3.106 1.00 97.62 145 LEU A O 1
ATOM 1119 N N . HIS A 1 146 ? 8.306 -2.124 4.074 1.00 96.62 146 HIS A N 1
ATOM 1120 C CA . HIS A 1 146 ? 8.017 -3.474 4.549 1.00 96.62 146 HIS A CA 1
ATOM 1121 C C . HIS A 1 146 ? 6.868 -3.484 5.570 1.00 96.62 146 HIS A C 1
ATOM 1123 O O . HIS A 1 146 ? 5.948 -4.293 5.468 1.00 96.62 146 HIS A O 1
ATOM 1129 N N . ALA A 1 147 ? 6.876 -2.532 6.508 1.00 94.94 147 ALA A N 1
ATOM 1130 C CA . ALA A 1 147 ? 5.819 -2.373 7.501 1.00 94.94 147 ALA A CA 1
ATOM 1131 C C . ALA A 1 147 ? 4.462 -2.064 6.859 1.00 94.94 147 ALA A C 1
ATOM 1133 O O . ALA A 1 147 ? 3.455 -2.614 7.297 1.00 94.94 147 ALA A O 1
ATOM 1134 N N . LEU A 1 148 ? 4.450 -1.214 5.824 1.00 96.25 148 LEU A N 1
ATOM 1135 C CA . LEU A 1 148 ? 3.254 -0.818 5.077 1.00 96.25 148 LEU A CA 1
ATOM 1136 C C . LEU A 1 148 ? 2.699 -1.944 4.200 1.00 96.25 148 LEU A C 1
ATOM 1138 O O . LEU A 1 148 ? 1.485 -2.045 4.043 1.00 96.25 148 LEU A O 1
ATOM 1142 N N . GLY A 1 149 ? 3.568 -2.783 3.634 1.00 97.25 149 GLY A N 1
ATOM 1143 C CA . GLY A 1 149 ? 3.177 -3.952 2.842 1.00 97.25 149 GLY A CA 1
ATOM 1144 C C . GLY A 1 149 ? 2.513 -3.638 1.494 1.00 97.25 149 GLY A C 1
ATOM 1145 O O . GLY A 1 149 ? 1.997 -4.547 0.851 1.00 97.25 149 GLY A O 1
ATOM 1146 N N . ALA A 1 150 ? 2.510 -2.382 1.048 1.00 97.88 150 ALA A N 1
ATOM 1147 C CA . ALA A 1 150 ? 1.968 -1.973 -0.246 1.00 97.88 150 ALA A CA 1
ATOM 1148 C C . ALA A 1 150 ? 2.722 -0.752 -0.800 1.00 97.88 150 ALA A C 1
ATOM 1150 O O . ALA A 1 150 ? 3.339 -0.012 -0.020 1.00 97.88 150 ALA A O 1
ATOM 1151 N N . PRO A 1 151 ? 2.690 -0.517 -2.127 1.00 98.19 151 PRO A N 1
ATOM 1152 C CA . PRO A 1 151 ? 3.260 0.686 -2.716 1.00 98.19 151 PRO A CA 1
ATOM 1153 C C . PRO A 1 151 ? 2.687 1.948 -2.079 1.00 98.19 151 PRO A C 1
ATOM 1155 O O . PRO A 1 151 ? 1.490 2.052 -1.819 1.00 98.19 151 PRO A O 1
ATOM 1158 N N . ALA A 1 152 ? 3.552 2.926 -1.835 1.00 97.56 152 ALA A N 1
ATOM 1159 C CA . ALA A 1 152 ? 3.178 4.121 -1.093 1.00 97.56 152 ALA A CA 1
ATOM 1160 C C . ALA A 1 152 ? 3.802 5.381 -1.690 1.00 97.56 152 ALA A C 1
ATOM 1162 O O . ALA A 1 152 ? 4.825 5.347 -2.381 1.00 97.56 152 ALA A O 1
ATOM 1163 N N . SER A 1 153 ? 3.181 6.527 -1.413 1.00 96.62 153 SER A N 1
ATOM 1164 C CA . SER A 1 153 ? 3.770 7.815 -1.768 1.00 96.62 153 SER A CA 1
ATOM 1165 C C . SER A 1 153 ? 4.980 8.119 -0.871 1.00 96.62 153 SER A C 1
ATOM 1167 O O . SER A 1 153 ? 4.986 7.724 0.299 1.00 96.62 153 SER A O 1
ATOM 1169 N N . PRO A 1 154 ? 5.980 8.883 -1.351 1.00 96.88 154 PRO A N 1
ATOM 1170 C CA . PRO A 1 154 ? 7.058 9.390 -0.507 1.00 96.88 154 PRO A CA 1
ATOM 1171 C C . PRO A 1 154 ? 6.563 10.081 0.768 1.00 96.88 154 PRO A C 1
ATOM 1173 O O . PRO A 1 154 ? 7.166 9.901 1.815 1.00 96.88 154 PRO A O 1
ATOM 1176 N N . ALA A 1 155 ? 5.449 10.820 0.702 1.00 95.00 155 ALA A N 1
ATOM 1177 C CA . ALA A 1 155 ? 4.876 11.500 1.863 1.00 95.00 155 ALA A CA 1
ATOM 1178 C C . ALA A 1 155 ? 4.375 10.507 2.924 1.00 95.00 155 ALA A C 1
ATOM 1180 O O . ALA A 1 155 ? 4.691 10.656 4.101 1.00 95.00 155 ALA A O 1
ATOM 1181 N N . THR A 1 156 ? 3.664 9.460 2.500 1.00 95.69 156 THR A N 1
ATOM 1182 C CA . THR A 1 156 ? 3.180 8.393 3.388 1.00 95.69 156 THR A CA 1
ATOM 1183 C C . THR A 1 156 ? 4.344 7.657 4.049 1.00 95.69 156 THR A C 1
ATOM 1185 O O . THR A 1 156 ? 4.333 7.436 5.256 1.00 95.69 156 THR A O 1
ATOM 1188 N N . VAL A 1 157 ? 5.384 7.318 3.281 1.00 96.94 157 VAL A N 1
ATOM 1189 C CA . VAL A 1 157 ? 6.570 6.644 3.826 1.00 96.94 157 VAL A CA 1
ATOM 1190 C C . VAL A 1 157 ? 7.315 7.555 4.802 1.00 96.94 157 VAL A C 1
ATOM 1192 O O . VAL A 1 157 ? 7.667 7.117 5.892 1.00 96.94 157 VAL A O 1
ATOM 1195 N N . SER A 1 158 ? 7.512 8.830 4.455 1.00 96.06 158 SER A N 1
ATOM 1196 C CA . SER A 1 158 ? 8.112 9.828 5.346 1.00 96.06 158 SER A CA 1
ATOM 1197 C C . SER A 1 158 ? 7.351 9.972 6.662 1.00 96.06 158 SER A C 1
ATOM 1199 O O . SER A 1 158 ? 7.986 10.001 7.711 1.00 96.06 158 SER A O 1
ATOM 1201 N N . LEU A 1 159 ? 6.014 10.019 6.617 1.00 94.25 159 LEU A N 1
ATOM 1202 C CA . LEU A 1 159 ? 5.162 10.090 7.807 1.00 94.25 159 LEU A CA 1
ATOM 1203 C C . LEU A 1 159 ? 5.407 8.897 8.736 1.00 94.25 159 LEU A C 1
ATOM 1205 O O . LEU A 1 159 ? 5.589 9.075 9.935 1.00 94.25 159 LEU A O 1
ATOM 1209 N N . VAL A 1 160 ? 5.441 7.684 8.185 1.00 94.31 160 VAL A N 1
ATOM 1210 C CA . VAL A 1 160 ? 5.687 6.457 8.956 1.00 94.31 160 VAL A CA 1
ATOM 1211 C C . VAL A 1 160 ? 7.089 6.472 9.558 1.00 94.31 160 VAL A C 1
ATOM 1213 O O . VAL A 1 160 ? 7.250 6.171 10.741 1.00 94.31 160 VAL A O 1
ATOM 1216 N N . VAL A 1 161 ? 8.098 6.868 8.772 1.00 95.12 161 VAL A N 1
ATOM 1217 C CA . VAL A 1 161 ? 9.484 6.917 9.247 1.00 95.12 161 VAL A CA 1
ATOM 1218 C C . VAL A 1 161 ? 9.645 7.902 10.407 1.00 95.12 161 VAL A C 1
ATOM 1220 O O . VAL A 1 161 ? 10.223 7.560 11.441 1.00 95.12 161 VAL A O 1
ATOM 1223 N N . ASP A 1 162 ? 9.093 9.102 10.248 1.00 93.44 162 ASP A N 1
ATOM 1224 C CA . ASP A 1 162 ? 9.111 10.144 11.267 1.00 93.44 162 ASP A CA 1
ATOM 1225 C C . ASP A 1 162 ? 8.365 9.703 12.530 1.00 93.44 162 ASP A C 1
ATOM 1227 O O . ASP A 1 162 ? 8.892 9.794 13.636 1.00 93.44 162 ASP A O 1
ATOM 1231 N N . ARG A 1 163 ? 7.162 9.142 12.392 1.00 91.75 163 ARG A N 1
ATOM 1232 C CA . ARG A 1 163 ? 6.335 8.780 13.547 1.00 91.75 163 ARG A CA 1
ATOM 1233 C C . ARG A 1 163 ? 6.949 7.660 14.378 1.00 91.75 163 ARG A C 1
ATOM 1235 O O . ARG A 1 163 ? 6.978 7.800 15.604 1.00 91.75 163 ARG A O 1
ATOM 1242 N N . ILE A 1 164 ? 7.460 6.614 13.724 1.00 90.25 164 ILE A N 1
ATOM 1243 C CA . ILE A 1 164 ? 7.974 5.403 14.381 1.00 90.25 164 ILE A CA 1
ATOM 1244 C C . ILE A 1 164 ? 9.402 5.592 14.889 1.00 90.25 164 ILE A C 1
ATOM 1246 O O . ILE A 1 164 ? 9.675 5.271 16.041 1.00 90.25 164 ILE A O 1
ATOM 1250 N N . TRP A 1 165 ? 10.310 6.111 14.057 1.00 91.25 165 TRP A N 1
ATOM 1251 C CA . TRP A 1 165 ? 11.741 6.176 14.390 1.00 91.25 165 TRP A CA 1
ATOM 1252 C C . TRP A 1 165 ? 12.246 7.590 14.691 1.00 91.25 165 TRP A C 1
ATOM 1254 O O . TRP A 1 165 ? 13.425 7.745 14.994 1.00 91.25 165 TRP A O 1
ATOM 1264 N N . LYS A 1 166 ? 11.389 8.621 14.622 1.00 92.19 166 LYS A N 1
ATOM 1265 C CA . LYS A 1 166 ? 11.766 10.034 14.839 1.00 92.19 166 LYS A CA 1
ATOM 1266 C C . LYS A 1 166 ? 12.894 10.495 13.907 1.00 92.19 166 LYS A C 1
ATOM 1268 O O . LYS A 1 166 ? 13.749 11.293 14.285 1.00 92.19 166 LYS A O 1
ATOM 1273 N N . VAL A 1 167 ? 12.898 9.975 12.675 1.00 94.12 167 VAL A N 1
ATOM 1274 C CA . VAL A 1 167 ? 13.866 10.327 11.630 1.00 94.12 167 VAL A CA 1
ATOM 1275 C C . VAL A 1 167 ? 13.166 11.100 10.519 1.00 94.12 167 VAL A C 1
ATOM 1277 O O . VAL A 1 167 ? 12.298 10.576 9.829 1.00 94.12 167 VAL A O 1
ATOM 1280 N N . GLU A 1 168 ? 13.605 12.332 10.268 1.00 94.88 168 GLU A N 1
ATOM 1281 C CA . GLU A 1 168 ? 13.074 13.114 9.153 1.00 94.88 168 GLU A CA 1
ATOM 1282 C C . GLU A 1 168 ? 13.658 12.622 7.817 1.00 94.88 168 GLU A C 1
ATOM 1284 O O . GLU A 1 168 ? 14.860 12.750 7.538 1.00 94.88 168 GLU A O 1
ATOM 1289 N N . VAL A 1 169 ? 12.794 12.111 6.940 1.00 96.12 169 VAL A N 1
ATOM 1290 C CA . VAL A 1 169 ? 13.1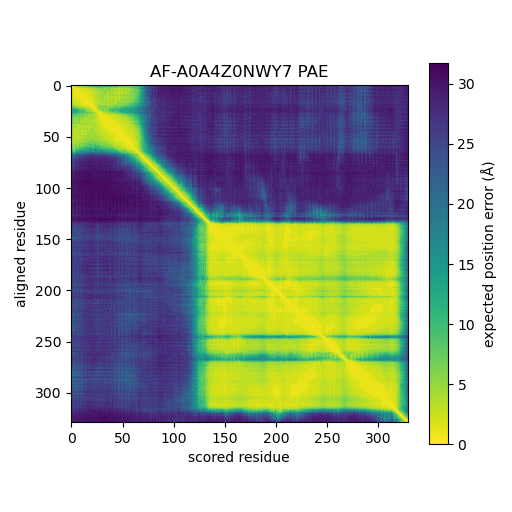17 11.838 5.534 1.00 96.12 169 VAL A CA 1
ATOM 1291 C C . VAL A 1 169 ? 12.258 12.744 4.666 1.00 96.12 169 VAL A C 1
ATOM 1293 O O . VAL A 1 169 ? 11.038 12.618 4.653 1.00 96.12 169 VAL A O 1
ATOM 1296 N N . LYS A 1 170 ? 12.870 13.659 3.913 1.00 95.81 170 LYS A N 1
ATOM 1297 C CA . LYS A 1 170 ? 12.119 14.568 3.035 1.00 95.81 170 LYS A CA 1
ATOM 1298 C C . LYS A 1 170 ? 11.714 13.838 1.758 1.00 95.81 170 LYS A C 1
ATOM 1300 O O . LYS A 1 170 ? 12.536 13.150 1.152 1.00 95.81 170 LYS A O 1
ATOM 1305 N N . ALA A 1 171 ? 10.488 14.064 1.283 1.00 92.69 171 ALA A N 1
ATOM 1306 C CA . ALA A 1 171 ? 9.982 13.468 0.041 1.00 92.69 171 ALA A CA 1
ATOM 1307 C C . ALA A 1 171 ? 10.906 13.720 -1.174 1.00 92.69 171 ALA A C 1
ATOM 1309 O O . ALA A 1 171 ? 11.055 12.858 -2.040 1.00 92.69 171 ALA A O 1
ATOM 1310 N N . SER A 1 172 ? 11.600 14.865 -1.212 1.00 92.81 172 SER A N 1
ATOM 1311 C CA . SER A 1 172 ? 12.575 15.209 -2.257 1.00 92.81 172 SER A CA 1
ATOM 1312 C C . SER A 1 172 ? 13.794 14.274 -2.312 1.00 92.81 172 SER A C 1
ATOM 1314 O O . SER A 1 172 ? 14.423 14.149 -3.363 1.00 92.81 172 SER A O 1
ATOM 1316 N N . GLN A 1 173 ? 14.118 13.573 -1.221 1.00 95.44 173 GLN A N 1
ATOM 1317 C CA . GLN A 1 173 ? 15.276 12.676 -1.145 1.00 95.44 173 GLN A CA 1
ATOM 1318 C C . GLN A 1 173 ? 15.038 11.336 -1.860 1.00 95.44 173 GLN A C 1
ATOM 1320 O O . GLN A 1 173 ? 16.001 10.698 -2.288 1.00 95.44 173 GLN A O 1
ATOM 1325 N N . PHE A 1 174 ? 13.778 10.929 -2.062 1.00 95.75 174 PHE A N 1
ATOM 1326 C CA . PHE A 1 174 ? 13.429 9.628 -2.651 1.00 95.75 174 PHE A CA 1
ATOM 1327 C C . PHE A 1 174 ? 13.927 9.469 -4.090 1.00 95.75 174 PHE A C 1
ATOM 1329 O O . PHE A 1 174 ? 14.347 8.383 -4.478 1.00 95.75 174 PHE A O 1
ATOM 1336 N N . SER A 1 175 ? 13.933 10.544 -4.885 1.00 92.75 175 SER A N 1
ATOM 1337 C CA . SER A 1 175 ? 14.460 10.502 -6.259 1.00 92.75 175 SER A CA 1
ATOM 1338 C C . SER A 1 175 ? 15.951 10.143 -6.281 1.00 92.75 175 SER A C 1
ATOM 1340 O O . SER A 1 175 ? 16.382 9.317 -7.084 1.00 92.75 175 SER A O 1
ATOM 1342 N N . SER A 1 176 ? 16.730 10.713 -5.355 1.00 94.25 176 SER A N 1
ATOM 1343 C CA . SER A 1 176 ? 18.157 10.407 -5.216 1.00 94.25 176 SER A CA 1
ATOM 1344 C C . SER A 1 176 ? 18.379 8.973 -4.730 1.00 94.25 176 SER A C 1
ATOM 1346 O O . SER A 1 176 ? 19.180 8.252 -5.319 1.00 94.25 176 SER A O 1
ATOM 1348 N N . MET A 1 177 ? 17.616 8.527 -3.722 1.00 95.50 177 MET A N 1
ATOM 1349 C CA . MET A 1 177 ? 17.701 7.154 -3.204 1.00 95.50 177 MET A CA 1
ATOM 1350 C C . MET A 1 177 ? 17.406 6.112 -4.292 1.00 95.50 177 MET A C 1
ATOM 1352 O O . MET A 1 177 ? 18.207 5.203 -4.483 1.00 95.50 177 MET A O 1
ATOM 1356 N N . ARG A 1 178 ? 16.327 6.293 -5.069 1.00 95.19 178 ARG A N 1
ATOM 1357 C CA . ARG A 1 178 ? 15.983 5.398 -6.188 1.00 95.19 178 ARG A CA 1
ATOM 1358 C C . ARG A 1 178 ? 17.064 5.354 -7.259 1.00 95.19 178 ARG A C 1
ATOM 1360 O O . ARG A 1 178 ? 17.431 4.277 -7.701 1.00 95.19 178 ARG A O 1
ATOM 1367 N N . LYS A 1 179 ? 17.608 6.509 -7.659 1.00 94.31 179 LYS A N 1
ATOM 1368 C CA . LYS A 1 179 ? 18.724 6.560 -8.622 1.00 94.31 179 LYS A CA 1
ATOM 1369 C C . LYS A 1 179 ? 19.979 5.873 -8.079 1.00 94.31 179 LYS A C 1
ATOM 1371 O O . LYS A 1 179 ? 20.733 5.287 -8.849 1.00 94.31 179 LYS A O 1
ATOM 1376 N N . GLY A 1 180 ? 20.220 5.964 -6.772 1.00 96.00 180 GLY A N 1
ATOM 1377 C CA . GLY A 1 180 ? 21.288 5.231 -6.095 1.00 96.00 180 GLY A CA 1
ATOM 1378 C C . GLY A 1 180 ? 21.095 3.718 -6.194 1.00 96.00 180 GLY A C 1
ATOM 1379 O O . GLY A 1 180 ? 22.022 3.018 -6.595 1.00 96.00 180 GLY A O 1
ATOM 1380 N N . ASP A 1 181 ? 19.884 3.238 -5.907 1.00 96.69 181 ASP A N 1
ATOM 1381 C CA . ASP A 1 181 ? 19.521 1.821 -6.011 1.00 96.69 181 ASP A CA 1
ATOM 1382 C C . ASP A 1 181 ? 19.560 1.303 -7.451 1.00 96.69 181 ASP A C 1
ATOM 1384 O O . ASP A 1 181 ? 20.107 0.233 -7.703 1.00 96.69 181 ASP A O 1
ATOM 1388 N N . GLU A 1 182 ? 19.078 2.089 -8.413 1.00 95.38 182 GLU A N 1
ATOM 1389 C CA . GLU A 1 182 ? 19.159 1.754 -9.834 1.00 95.38 182 GLU A CA 1
ATOM 1390 C C . GLU A 1 182 ? 20.612 1.602 -10.290 1.00 95.38 182 GLU A C 1
ATOM 1392 O O . GLU A 1 182 ? 20.971 0.589 -10.883 1.00 95.38 182 GLU A O 1
ATOM 1397 N N . ARG A 1 183 ? 21.494 2.550 -9.950 1.00 96.00 183 ARG A N 1
ATOM 1398 C CA . ARG A 1 183 ? 22.929 2.431 -10.261 1.00 96.00 183 ARG A CA 1
ATOM 1399 C C . ARG A 1 183 ? 23.568 1.224 -9.582 1.00 96.00 183 ARG A C 1
ATOM 1401 O O . ARG A 1 183 ? 24.381 0.543 -10.200 1.00 96.00 183 ARG A O 1
ATOM 1408 N N . ALA A 1 184 ? 23.217 0.952 -8.325 1.00 95.38 184 ALA A N 1
ATOM 1409 C CA . ALA A 1 184 ? 23.712 -0.220 -7.613 1.00 95.38 184 ALA A CA 1
ATOM 1410 C C . ALA A 1 184 ? 23.302 -1.517 -8.328 1.00 95.38 184 ALA A C 1
ATOM 1412 O O . ALA A 1 184 ? 24.141 -2.401 -8.501 1.00 95.38 184 ALA A O 1
ATOM 1413 N N . TRP A 1 185 ? 22.056 -1.593 -8.802 1.00 96.62 185 TRP A N 1
ATOM 1414 C CA . TRP A 1 185 ? 21.558 -2.705 -9.605 1.00 96.62 185 TRP A CA 1
ATOM 1415 C C . TRP A 1 185 ? 22.291 -2.842 -10.943 1.00 96.62 185 TRP A C 1
ATOM 1417 O O . TRP A 1 185 ? 22.736 -3.937 -11.283 1.00 96.62 185 TRP A O 1
ATOM 1427 N N . MET A 1 186 ? 22.496 -1.744 -11.676 1.00 94.31 186 MET A N 1
ATOM 1428 C CA . MET A 1 186 ? 23.251 -1.764 -12.942 1.00 94.31 186 MET A CA 1
ATOM 1429 C C . MET A 1 186 ? 24.688 -2.262 -12.744 1.00 94.31 186 MET A C 1
ATOM 1431 O O . MET A 1 186 ? 25.232 -2.941 -13.606 1.00 94.31 186 MET A O 1
ATOM 1435 N N . ASN A 1 187 ? 25.276 -1.989 -11.576 1.00 96.50 187 ASN A N 1
ATOM 1436 C CA . ASN A 1 187 ? 26.610 -2.450 -11.191 1.00 96.50 187 ASN A CA 1
ATOM 1437 C C . ASN A 1 187 ? 26.622 -3.877 -10.603 1.00 96.50 187 ASN A C 1
ATOM 1439 O O . ASN A 1 187 ? 27.584 -4.259 -9.940 1.00 96.50 187 ASN A O 1
ATOM 1443 N N . GLY A 1 188 ? 25.550 -4.653 -10.781 1.00 94.75 188 GLY A N 1
ATOM 1444 C CA . GLY A 1 188 ? 25.477 -6.057 -10.366 1.00 94.75 188 GLY A CA 1
ATOM 1445 C C . GLY A 1 188 ? 25.124 -6.295 -8.894 1.00 94.75 188 GLY A C 1
ATOM 1446 O O . GLY A 1 188 ? 25.024 -7.446 -8.477 1.00 94.75 188 GLY A O 1
ATOM 1447 N N . ARG A 1 189 ? 24.879 -5.256 -8.081 1.00 93.38 189 ARG A N 1
ATOM 1448 C CA . ARG A 1 189 ? 24.421 -5.462 -6.693 1.00 93.38 189 ARG A CA 1
ATOM 1449 C C . ARG A 1 189 ? 22.961 -5.917 -6.719 1.00 93.38 189 ARG A C 1
ATOM 1451 O O . ARG A 1 189 ? 22.144 -5.338 -7.429 1.00 93.38 189 ARG A O 1
ATOM 1458 N N . ARG A 1 190 ? 22.617 -6.952 -5.953 1.00 87.88 190 ARG A N 1
ATOM 1459 C CA . ARG A 1 190 ? 21.259 -7.527 -5.877 1.00 87.88 190 ARG A CA 1
ATOM 1460 C C . ARG A 1 190 ? 20.761 -7.549 -4.430 1.00 87.88 190 ARG A C 1
ATOM 1462 O O . ARG A 1 190 ? 20.477 -8.591 -3.862 1.00 87.88 190 ARG A O 1
ATOM 1469 N N . THR A 1 191 ? 20.725 -6.374 -3.805 1.00 92.25 191 THR A N 1
ATOM 1470 C CA . THR A 1 191 ? 20.150 -6.167 -2.464 1.00 92.25 191 THR A CA 1
ATOM 1471 C C . THR A 1 191 ? 18.679 -5.760 -2.557 1.00 92.25 191 THR A C 1
ATOM 1473 O O . THR A 1 191 ? 18.206 -5.398 -3.632 1.00 92.25 191 THR A O 1
ATOM 1476 N N . LEU A 1 192 ? 17.963 -5.732 -1.429 1.00 95.44 192 LEU A N 1
ATOM 1477 C CA . LEU A 1 192 ? 16.644 -5.096 -1.364 1.00 95.44 192 LEU A CA 1
ATOM 1478 C C . LEU A 1 192 ? 16.757 -3.609 -1.744 1.00 95.44 192 LEU A C 1
ATOM 1480 O O . LEU A 1 192 ? 17.619 -2.897 -1.215 1.00 95.44 192 LEU A O 1
ATOM 1484 N N . MET A 1 193 ? 15.915 -3.153 -2.670 1.00 96.31 193 MET A N 1
ATOM 1485 C CA . MET A 1 193 ? 15.982 -1.826 -3.288 1.00 96.31 193 MET A CA 1
ATOM 1486 C C . MET A 1 193 ? 14.635 -1.115 -3.263 1.00 96.31 193 MET A C 1
ATOM 1488 O O . MET A 1 193 ? 13.577 -1.745 -3.295 1.00 96.31 193 MET A O 1
ATOM 1492 N N . ILE A 1 194 ? 14.702 0.214 -3.270 1.00 97.31 194 ILE A N 1
ATOM 1493 C CA . ILE A 1 194 ? 13.571 1.104 -3.492 1.00 97.31 194 ILE A CA 1
ATOM 1494 C C . ILE A 1 194 ? 13.400 1.264 -5.002 1.00 97.31 194 ILE A C 1
ATOM 1496 O O . ILE A 1 194 ? 14.232 1.867 -5.684 1.00 97.31 194 ILE A O 1
ATOM 1500 N N . VAL A 1 195 ? 12.287 0.762 -5.520 1.00 97.19 195 VAL A N 1
ATOM 1501 C CA . VAL A 1 195 ? 11.941 0.826 -6.945 1.00 97.19 195 VAL A CA 1
ATOM 1502 C C . VAL A 1 195 ? 10.693 1.684 -7.149 1.00 97.19 195 VAL A C 1
ATOM 1504 O O . VAL A 1 195 ? 9.923 1.888 -6.204 1.00 97.19 195 VAL A O 1
ATOM 1507 N N . PRO A 1 196 ? 10.482 2.265 -8.342 1.00 97.25 196 PRO A N 1
ATOM 1508 C CA . PRO A 1 196 ? 9.188 2.855 -8.658 1.00 97.25 196 PRO A CA 1
ATOM 1509 C C . PRO A 1 196 ? 8.118 1.760 -8.774 1.00 97.25 196 PRO A C 1
ATOM 1511 O O . PRO A 1 196 ? 8.408 0.641 -9.191 1.00 97.25 196 PRO A O 1
ATOM 1514 N N . ALA A 1 197 ? 6.875 2.103 -8.445 1.00 97.38 197 ALA A N 1
ATOM 1515 C CA . ALA A 1 197 ? 5.725 1.328 -8.906 1.00 97.38 197 ALA A CA 1
ATOM 1516 C C . ALA A 1 197 ? 5.491 1.568 -10.411 1.00 97.38 197 ALA A C 1
ATOM 1518 O O . ALA A 1 197 ? 6.049 2.510 -10.984 1.00 97.38 197 ALA A O 1
ATOM 1519 N N . PHE A 1 198 ? 4.646 0.765 -11.052 1.00 96.25 198 PHE A N 1
ATOM 1520 C CA . PHE A 1 198 ? 4.356 0.866 -12.488 1.00 96.25 198 PHE A CA 1
ATOM 1521 C C . PHE A 1 198 ? 2.907 1.256 -12.746 1.00 96.25 198 PHE A C 1
ATOM 1523 O O . PHE A 1 198 ? 2.023 0.936 -11.959 1.00 96.25 198 PHE A O 1
ATOM 1530 N N . ASN A 1 199 ? 2.644 1.931 -13.857 1.00 96.94 199 ASN A N 1
ATOM 1531 C CA . ASN A 1 199 ? 1.287 2.086 -14.368 1.00 96.94 199 ASN A CA 1
ATOM 1532 C C . ASN A 1 199 ? 0.848 0.788 -15.056 1.00 96.94 199 ASN A C 1
ATOM 1534 O O . ASN A 1 199 ? 1.583 0.249 -15.879 1.00 96.94 199 ASN A O 1
ATOM 1538 N N . ALA A 1 200 ? -0.357 0.295 -14.768 1.00 96.81 200 ALA A N 1
ATOM 1539 C CA . ALA A 1 200 ? -0.862 -0.922 -15.406 1.00 96.81 200 ALA A CA 1
ATOM 1540 C C . ALA A 1 200 ? -1.024 -0.769 -16.929 1.00 96.81 200 ALA A C 1
ATOM 1542 O O . ALA A 1 200 ? -0.817 -1.731 -17.666 1.00 96.81 200 ALA A O 1
ATOM 1543 N N . PHE A 1 201 ? -1.370 0.431 -17.406 1.00 93.88 201 PHE A N 1
ATOM 1544 C CA . PHE A 1 201 ? -1.677 0.682 -18.815 1.00 93.88 201 PHE A CA 1
ATOM 1545 C C . PHE A 1 201 ? -0.450 0.559 -19.731 1.00 93.88 201 PHE A C 1
ATOM 1547 O O . PHE A 1 201 ? -0.444 -0.265 -20.641 1.00 93.88 201 PHE A O 1
ATOM 1554 N N . ASP A 1 202 ? 0.599 1.338 -19.468 1.00 94.06 202 ASP A N 1
ATOM 1555 C CA . ASP A 1 202 ? 1.783 1.470 -20.331 1.00 94.06 202 ASP A CA 1
ATOM 1556 C C . ASP A 1 202 ? 3.058 0.851 -19.726 1.00 94.06 202 ASP A C 1
ATOM 1558 O O . ASP A 1 202 ? 4.113 0.848 -20.362 1.00 94.06 202 ASP A O 1
ATOM 1562 N N . LEU A 1 203 ? 2.978 0.320 -18.498 1.00 96.19 203 LEU A N 1
ATOM 1563 C CA . LEU A 1 203 ? 4.108 -0.217 -17.731 1.00 96.19 203 LEU A CA 1
ATOM 1564 C C . LEU A 1 203 ? 5.221 0.816 -17.486 1.00 96.19 203 LEU A C 1
ATOM 1566 O O . LEU A 1 203 ? 6.368 0.455 -17.195 1.00 96.19 203 LEU A O 1
ATOM 1570 N N . SER A 1 204 ? 4.898 2.108 -17.591 1.00 95.69 204 SER A N 1
ATOM 1571 C CA . SER A 1 204 ? 5.835 3.178 -17.281 1.00 95.69 204 SER A CA 1
ATOM 1572 C C . SER A 1 204 ? 6.031 3.313 -15.774 1.00 95.69 204 SER A C 1
ATOM 1574 O O . SER A 1 204 ? 5.147 3.013 -14.962 1.00 95.69 204 SER A O 1
ATOM 1576 N N . ALA A 1 205 ? 7.219 3.767 -15.381 1.00 94.88 205 ALA A N 1
ATOM 1577 C CA . ALA A 1 205 ? 7.519 4.044 -13.984 1.00 94.88 205 ALA A CA 1
ATOM 1578 C C . ALA A 1 205 ? 6.624 5.172 -13.440 1.00 94.88 205 ALA A C 1
ATOM 1580 O O . ALA A 1 205 ? 6.573 6.256 -14.019 1.00 94.88 205 ALA A O 1
ATOM 1581 N N . ARG A 1 206 ? 6.003 4.969 -12.272 1.00 94.12 206 ARG A N 1
ATOM 1582 C CA . ARG A 1 206 ? 5.289 5.997 -11.496 1.00 94.12 206 ARG A CA 1
ATOM 1583 C C . ARG A 1 206 ? 6.263 6.677 -10.531 1.00 94.12 206 ARG A C 1
ATOM 1585 O O . ARG A 1 206 ? 6.520 6.154 -9.449 1.00 94.12 206 ARG A O 1
ATOM 1592 N N . PRO A 1 207 ? 6.794 7.880 -10.826 1.00 83.06 207 PRO A N 1
ATOM 1593 C CA . PRO A 1 207 ? 7.905 8.440 -10.048 1.00 83.06 207 PRO A CA 1
ATOM 1594 C C . PRO A 1 207 ? 7.530 8.842 -8.615 1.00 83.06 207 PRO A C 1
ATOM 1596 O O . PRO A 1 207 ? 8.420 9.046 -7.787 1.00 83.06 207 PRO A O 1
ATOM 1599 N N . ARG A 1 208 ? 6.225 8.999 -8.354 1.00 91.25 208 ARG A N 1
ATOM 1600 C CA . ARG A 1 208 ? 5.632 9.435 -7.081 1.00 91.25 208 ARG A CA 1
ATOM 1601 C C . ARG A 1 208 ? 5.087 8.284 -6.228 1.00 91.25 208 ARG A C 1
ATOM 1603 O O . ARG A 1 208 ? 4.496 8.554 -5.189 1.00 91.25 208 ARG A O 1
ATOM 1610 N N . THR A 1 209 ? 5.317 7.038 -6.632 1.00 96.75 209 THR A N 1
ATOM 1611 C CA . THR A 1 209 ? 4.931 5.848 -5.870 1.00 96.75 209 THR A CA 1
ATOM 1612 C C . THR A 1 209 ? 6.142 4.931 -5.775 1.00 96.75 209 THR A C 1
ATOM 1614 O O . THR A 1 209 ? 6.762 4.608 -6.789 1.00 96.75 209 THR A O 1
ATOM 1617 N N . VAL A 1 210 ? 6.510 4.552 -4.556 1.00 97.69 210 VAL A N 1
ATOM 1618 C CA . VAL A 1 210 ? 7.674 3.709 -4.279 1.00 97.69 210 VAL A CA 1
ATOM 1619 C C . VAL A 1 210 ? 7.246 2.342 -3.765 1.00 97.69 210 VAL A C 1
ATOM 1621 O O . VAL A 1 210 ? 6.235 2.217 -3.076 1.00 97.69 210 VAL A O 1
ATOM 1624 N N . ALA A 1 211 ? 8.024 1.328 -4.123 1.00 98.19 211 ALA A N 1
ATOM 1625 C CA . ALA A 1 211 ? 7.795 -0.070 -3.800 1.00 98.19 211 ALA A CA 1
ATOM 1626 C C . ALA A 1 211 ? 9.123 -0.777 -3.473 1.00 98.19 211 ALA A C 1
ATOM 1628 O O . ALA A 1 211 ? 10.203 -0.197 -3.630 1.00 98.19 211 ALA A O 1
ATOM 1629 N N . LEU A 1 212 ? 9.041 -2.029 -3.020 1.00 98.12 212 LEU A N 1
ATOM 1630 C CA . LEU A 1 212 ? 10.205 -2.883 -2.773 1.00 98.12 212 LEU A CA 1
ATOM 1631 C C . LEU A 1 212 ? 10.493 -3.786 -3.969 1.00 98.12 212 LEU A C 1
ATOM 1633 O O . LEU A 1 212 ? 9.578 -4.400 -4.510 1.00 98.12 212 LEU A O 1
ATOM 1637 N N . SER A 1 213 ? 11.768 -3.920 -4.343 1.00 97.12 213 SER A N 1
ATOM 1638 C CA . SER A 1 213 ? 12.191 -4.812 -5.435 1.00 97.12 213 SER A CA 1
ATOM 1639 C C . SER A 1 213 ? 11.861 -6.287 -5.196 1.00 97.12 213 SER A C 1
ATOM 1641 O O . SER A 1 213 ? 11.745 -7.038 -6.158 1.00 97.12 213 SER A O 1
ATOM 1643 N N . SER A 1 214 ? 11.710 -6.702 -3.935 1.00 97.00 214 SER A N 1
ATOM 1644 C CA . SER A 1 214 ? 11.341 -8.071 -3.565 1.00 97.00 214 SER A CA 1
ATOM 1645 C C . SER A 1 214 ? 9.858 -8.386 -3.760 1.00 97.00 214 SER A C 1
ATOM 1647 O O . SER A 1 214 ? 9.474 -9.546 -3.651 1.00 97.00 214 SER A O 1
ATOM 1649 N N . TRP A 1 215 ? 9.011 -7.385 -4.013 1.00 97.94 215 TRP A N 1
ATOM 1650 C CA . TRP A 1 215 ? 7.590 -7.628 -4.232 1.00 97.94 215 TRP A CA 1
ATOM 1651 C C . TRP A 1 215 ? 7.319 -8.198 -5.631 1.00 97.94 215 TRP A C 1
ATOM 1653 O O . TRP A 1 215 ? 7.940 -7.743 -6.607 1.00 97.94 215 TRP A O 1
ATOM 1663 N N . PRO A 1 216 ? 6.346 -9.125 -5.750 1.00 97.62 216 PRO A N 1
ATOM 1664 C CA . PRO A 1 216 ? 5.842 -9.595 -7.036 1.00 97.62 216 PRO A CA 1
ATOM 1665 C C . PRO A 1 216 ? 5.453 -8.439 -7.965 1.00 97.62 216 PRO A C 1
ATOM 1667 O O . PRO A 1 216 ? 5.099 -7.343 -7.511 1.00 97.62 216 PRO A O 1
ATOM 1670 N N . LEU A 1 217 ? 5.522 -8.667 -9.279 1.00 97.31 217 LEU A N 1
ATOM 1671 C CA . LEU A 1 217 ? 5.251 -7.628 -10.279 1.00 97.31 217 LEU A CA 1
ATOM 1672 C C . LEU A 1 217 ? 3.850 -7.035 -10.116 1.00 97.31 217 LEU A C 1
ATOM 1674 O O . LEU A 1 217 ? 3.700 -5.818 -10.142 1.00 97.31 217 LEU A O 1
ATOM 1678 N N . GLU A 1 218 ? 2.845 -7.871 -9.880 1.00 98.00 218 GLU A N 1
ATOM 1679 C CA . GLU A 1 218 ? 1.464 -7.458 -9.652 1.00 98.00 218 GLU A CA 1
ATOM 1680 C C . GLU A 1 218 ? 1.338 -6.513 -8.453 1.00 98.00 218 GLU A C 1
ATOM 1682 O O . GLU A 1 218 ? 0.610 -5.529 -8.526 1.00 98.00 218 GLU A O 1
ATOM 1687 N N . GLN A 1 219 ? 2.103 -6.725 -7.380 1.00 98.06 219 GLN A N 1
ATOM 1688 C CA . GLN A 1 219 ? 2.082 -5.843 -6.214 1.00 98.06 219 GLN A CA 1
ATOM 1689 C C . GLN A 1 219 ? 2.769 -4.502 -6.502 1.00 98.06 219 GLN A C 1
ATOM 1691 O O . GLN A 1 219 ? 2.403 -3.494 -5.906 1.00 98.06 219 GLN A O 1
ATOM 1696 N N . ARG A 1 220 ? 3.735 -4.461 -7.428 1.00 97.94 220 ARG A N 1
ATOM 1697 C CA . ARG A 1 220 ? 4.400 -3.222 -7.873 1.00 97.94 220 ARG A CA 1
ATOM 1698 C C . ARG A 1 220 ? 3.622 -2.465 -8.949 1.00 97.94 220 ARG A C 1
ATOM 1700 O O . ARG A 1 220 ? 3.958 -1.316 -9.234 1.00 97.94 220 ARG A O 1
ATOM 1707 N N . ILE A 1 221 ? 2.609 -3.076 -9.551 1.00 98.19 221 ILE A N 1
ATOM 1708 C CA . ILE A 1 221 ? 1.776 -2.455 -10.579 1.00 98.19 221 ILE A CA 1
ATOM 1709 C C . ILE A 1 221 ? 0.572 -1.757 -9.946 1.00 98.19 221 ILE A C 1
ATOM 1711 O O . ILE A 1 221 ? -0.075 -2.278 -9.041 1.00 98.19 221 ILE A O 1
ATOM 1715 N N . MET A 1 222 ? 0.267 -0.574 -10.474 1.00 98.00 222 MET A N 1
ATOM 1716 C CA . MET A 1 222 ? -0.845 0.277 -10.082 1.00 98.00 222 MET A CA 1
ATOM 1717 C C . MET A 1 222 ? -1.811 0.443 -11.260 1.00 98.00 222 MET A C 1
ATOM 1719 O O . MET A 1 222 ? -1.516 1.142 -12.236 1.00 98.00 222 MET A O 1
ATOM 1723 N N . GLY A 1 223 ? -2.960 -0.210 -11.153 1.00 97.19 223 GLY A N 1
ATOM 1724 C CA . GLY A 1 223 ? -4.130 -0.041 -12.004 1.00 97.19 223 GLY A CA 1
ATOM 1725 C C . GLY A 1 223 ? -5.076 1.064 -11.534 1.00 97.19 223 GLY A C 1
ATOM 1726 O O . GLY A 1 223 ? -4.758 1.878 -10.663 1.00 97.19 223 GLY A O 1
ATOM 1727 N N . SER A 1 224 ? -6.265 1.070 -12.124 1.00 97.25 224 SER A N 1
ATOM 1728 C CA . SER A 1 224 ? -7.315 2.075 -11.928 1.00 97.25 224 SER A CA 1
ATOM 1729 C C . SER A 1 224 ? -7.824 2.186 -10.484 1.00 97.25 224 SER A C 1
ATOM 1731 O O . SER A 1 224 ? -8.140 3.280 -10.014 1.00 97.25 224 SER A O 1
ATOM 1733 N N . LEU A 1 225 ? -7.878 1.066 -9.759 1.00 97.38 225 LEU A N 1
ATOM 1734 C CA . LEU A 1 225 ? -8.363 0.992 -8.375 1.00 97.38 225 LEU A CA 1
ATOM 1735 C C . LEU A 1 225 ? -7.228 0.912 -7.346 1.00 97.38 225 LEU A C 1
ATOM 1737 O O . LEU A 1 225 ? -7.484 0.952 -6.140 1.00 97.38 225 LEU A O 1
ATOM 1741 N N . SER A 1 226 ? -5.979 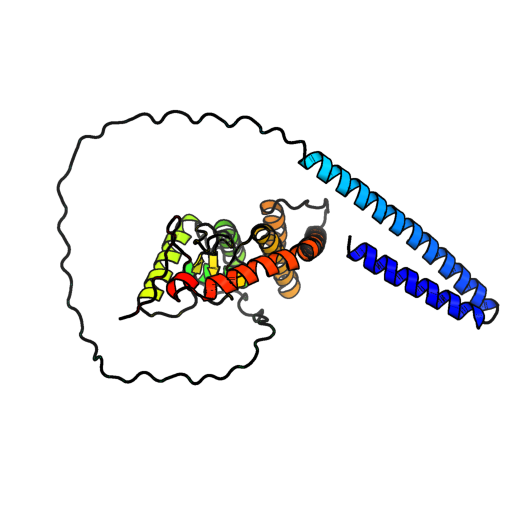0.829 -7.805 1.00 97.75 226 SER A N 1
ATOM 1742 C CA . SER A 1 226 ? -4.844 0.450 -6.967 1.00 97.75 226 SER A CA 1
ATOM 1743 C C . SER A 1 226 ? -4.477 1.483 -5.922 1.00 97.75 226 SER A C 1
ATOM 1745 O O . SER A 1 226 ? -4.193 1.104 -4.793 1.00 97.75 226 SER A O 1
ATOM 1747 N N . ASP A 1 227 ? -4.564 2.775 -6.247 1.00 95.81 227 ASP A N 1
ATOM 1748 C CA . ASP A 1 227 ? -4.307 3.832 -5.263 1.00 95.81 227 ASP A CA 1
ATOM 1749 C C . ASP A 1 227 ? -5.280 3.727 -4.072 1.00 95.81 227 ASP A C 1
ATOM 1751 O O . ASP A 1 227 ? -4.875 3.856 -2.917 1.00 95.81 227 ASP A O 1
ATOM 1755 N N . ARG A 1 228 ? -6.559 3.417 -4.334 1.00 96.31 228 ARG A N 1
ATOM 1756 C CA . ARG A 1 228 ? -7.565 3.221 -3.278 1.00 96.31 228 ARG A CA 1
ATOM 1757 C C . ARG A 1 228 ? -7.356 1.905 -2.532 1.00 96.31 228 ARG A C 1
ATOM 1759 O O . ARG A 1 228 ? -7.445 1.888 -1.307 1.00 96.31 228 ARG A O 1
ATOM 1766 N N . ALA A 1 229 ? -7.098 0.816 -3.251 1.00 97.88 229 ALA A N 1
ATOM 1767 C CA . ALA A 1 229 ? -6.884 -0.494 -2.647 1.00 97.88 229 ALA A CA 1
ATOM 1768 C C . ALA A 1 229 ? -5.635 -0.512 -1.750 1.00 97.88 229 ALA A C 1
ATOM 1770 O O . ALA A 1 229 ? -5.692 -1.031 -0.638 1.00 97.88 229 ALA A O 1
ATOM 1771 N N . ASP A 1 230 ? -4.537 0.119 -2.168 1.00 97.75 230 ASP A N 1
ATOM 1772 C CA . ASP A 1 230 ? -3.304 0.170 -1.377 1.00 97.75 230 ASP A CA 1
ATOM 1773 C C . ASP A 1 230 ? -3.418 1.115 -0.184 1.00 97.75 230 ASP A C 1
ATOM 1775 O O . ASP A 1 230 ? -2.953 0.766 0.897 1.00 97.75 230 ASP A O 1
ATOM 1779 N N . ALA A 1 231 ? -4.124 2.243 -0.314 1.00 96.38 231 ALA A N 1
ATOM 1780 C CA . ALA A 1 231 ? -4.468 3.089 0.829 1.00 96.38 231 ALA A CA 1
ATOM 1781 C C . ALA A 1 231 ? -5.237 2.306 1.916 1.00 96.38 231 ALA A C 1
ATOM 1783 O O . ALA A 1 231 ? -4.917 2.390 3.104 1.00 96.38 231 ALA A O 1
ATOM 1784 N N . LEU A 1 232 ? -6.210 1.486 1.507 1.00 96.69 232 LEU A N 1
ATOM 1785 C CA . LEU A 1 232 ? -6.971 0.612 2.404 1.00 96.69 232 LEU A CA 1
ATOM 1786 C C . LEU A 1 232 ? -6.092 -0.474 3.042 1.00 96.69 232 LEU A C 1
ATOM 1788 O O . LEU A 1 232 ? -6.152 -0.672 4.255 1.00 96.69 232 LEU A O 1
ATOM 1792 N N . ARG A 1 233 ? -5.245 -1.149 2.253 1.00 97.62 233 ARG A N 1
ATOM 1793 C CA . ARG A 1 233 ? -4.298 -2.162 2.755 1.00 97.62 233 ARG A CA 1
ATOM 1794 C C . ARG A 1 233 ? -3.322 -1.566 3.769 1.00 97.62 233 ARG A C 1
ATOM 1796 O O . ARG A 1 233 ? -3.133 -2.151 4.831 1.00 97.62 233 ARG A O 1
ATOM 1803 N N . ILE A 1 234 ? -2.766 -0.388 3.483 1.00 97.25 234 ILE A N 1
ATOM 1804 C CA . ILE A 1 234 ? -1.867 0.355 4.379 1.00 97.25 234 ILE A CA 1
ATOM 1805 C C . ILE A 1 234 ? -2.553 0.659 5.712 1.00 97.25 234 ILE A C 1
ATOM 1807 O O . ILE A 1 234 ? -1.969 0.426 6.770 1.00 97.25 234 ILE A O 1
ATOM 1811 N N . LEU A 1 235 ? -3.798 1.138 5.675 1.00 96.12 235 LEU A N 1
ATOM 1812 C CA . LEU A 1 235 ? -4.564 1.437 6.884 1.00 96.12 235 LEU A CA 1
ATOM 1813 C C . LEU A 1 235 ? -4.791 0.174 7.726 1.00 96.12 235 LEU A C 1
ATOM 1815 O O . LEU A 1 235 ? -4.533 0.172 8.931 1.00 96.12 235 LEU A O 1
ATOM 1819 N N . LEU A 1 236 ? -5.215 -0.921 7.093 1.00 96.31 236 LEU A N 1
ATOM 1820 C CA . LEU A 1 236 ? -5.426 -2.204 7.769 1.00 96.31 236 LEU A CA 1
ATOM 1821 C C . LEU A 1 236 ? -4.124 -2.781 8.336 1.00 96.31 236 LEU A C 1
ATOM 1823 O O . LEU A 1 236 ? -4.135 -3.383 9.411 1.00 96.31 236 LEU A O 1
ATOM 1827 N N . ARG A 1 237 ? -2.997 -2.568 7.652 1.00 95.88 237 ARG A N 1
ATOM 1828 C CA . ARG A 1 237 ? -1.673 -2.984 8.120 1.00 95.88 237 ARG A CA 1
ATOM 1829 C C . ARG A 1 237 ? -1.215 -2.163 9.326 1.00 95.88 237 ARG A C 1
ATOM 1831 O O . ARG A 1 237 ? -0.724 -2.741 10.288 1.00 95.88 237 ARG A O 1
ATOM 1838 N N . ALA A 1 238 ? -1.448 -0.850 9.331 1.00 94.38 238 ALA A N 1
ATOM 1839 C CA . ALA A 1 238 ? -1.195 -0.004 10.500 1.00 94.38 238 ALA A CA 1
ATOM 1840 C C . ALA A 1 238 ? -2.034 -0.447 11.711 1.00 94.38 238 ALA A C 1
ATOM 1842 O O . ALA A 1 238 ? -1.507 -0.586 12.814 1.00 94.38 238 ALA A O 1
ATOM 1843 N N . ARG A 1 239 ? -3.318 -0.764 11.499 1.00 94.31 239 ARG A N 1
ATOM 1844 C CA . ARG A 1 239 ? -4.185 -1.326 12.545 1.00 94.31 239 ARG A CA 1
ATOM 1845 C C . ARG A 1 239 ? -3.664 -2.668 13.062 1.00 94.31 239 ARG A C 1
ATOM 1847 O O . ARG A 1 239 ? -3.684 -2.900 14.264 1.00 94.31 239 ARG A O 1
ATOM 1854 N N . HIS A 1 240 ? -3.198 -3.548 12.178 1.00 94.12 240 HIS A N 1
ATOM 1855 C CA . HIS A 1 240 ? -2.607 -4.827 12.574 1.00 94.12 240 HIS A CA 1
ATOM 1856 C C . HIS A 1 240 ? -1.407 -4.632 13.511 1.00 94.12 240 HIS A C 1
ATOM 1858 O O . HIS A 1 240 ? -1.374 -5.231 14.583 1.00 94.12 240 HIS A O 1
ATOM 1864 N N . HIS A 1 241 ? -0.488 -3.724 13.167 1.00 92.69 241 HIS A N 1
ATOM 1865 C CA . HIS A 1 241 ? 0.662 -3.397 14.017 1.00 92.69 241 HIS A CA 1
ATOM 1866 C C . HIS A 1 241 ? 0.268 -2.783 15.362 1.00 92.69 241 HIS A C 1
ATOM 1868 O O . HIS A 1 241 ? 0.897 -3.071 16.378 1.00 92.69 241 HIS A O 1
ATOM 1874 N N . TRP A 1 242 ? -0.778 -1.955 15.393 1.00 92.75 242 TRP A N 1
ATOM 1875 C CA . TRP A 1 242 ? -1.319 -1.429 16.646 1.00 92.75 242 TRP A CA 1
ATOM 1876 C C . TRP A 1 242 ? -1.860 -2.549 17.546 1.00 92.75 242 TRP A C 1
ATOM 1878 O O . TRP A 1 242 ? -1.466 -2.629 18.708 1.00 92.75 242 TRP A O 1
ATOM 1888 N N . VAL A 1 243 ? -2.711 -3.430 17.010 1.00 90.44 243 VAL A N 1
ATOM 1889 C CA . VAL A 1 243 ? -3.355 -4.510 17.779 1.00 90.44 243 VAL A CA 1
ATOM 1890 C C . VAL A 1 243 ? -2.335 -5.531 18.288 1.00 90.44 243 VAL A C 1
ATOM 1892 O O . VAL A 1 243 ? -2.416 -5.939 19.443 1.00 90.44 243 VAL A O 1
ATOM 1895 N N . ASN A 1 244 ? -1.365 -5.922 17.459 1.00 88.94 244 ASN A N 1
ATOM 1896 C CA . ASN A 1 244 ? -0.383 -6.946 17.824 1.00 88.94 244 ASN A CA 1
ATOM 1897 C C . ASN A 1 244 ? 0.777 -6.393 18.662 1.00 88.94 244 ASN A C 1
ATOM 1899 O O . ASN A 1 244 ? 1.306 -7.089 19.524 1.00 88.94 244 ASN A O 1
ATOM 1903 N N . GLY A 1 245 ? 1.196 -5.154 18.397 1.00 82.69 245 GLY A N 1
ATOM 1904 C CA . GLY A 1 245 ? 2.360 -4.546 19.040 1.00 82.69 245 GLY A CA 1
ATOM 1905 C C . GLY A 1 245 ? 2.036 -3.664 20.245 1.00 82.69 245 GLY A C 1
ATOM 1906 O O . GLY A 1 245 ? 2.957 -3.254 20.947 1.00 82.69 245 GLY A O 1
ATOM 1907 N N . GLY A 1 246 ? 0.765 -3.305 20.463 1.00 75.25 246 GLY A N 1
ATOM 1908 C CA . GLY A 1 246 ? 0.335 -2.408 21.545 1.00 75.25 246 GLY A CA 1
ATOM 1909 C C . GLY A 1 246 ? 0.907 -0.986 21.456 1.00 75.25 246 GLY A C 1
ATOM 1910 O O . GLY A 1 246 ? 0.882 -0.238 22.430 1.00 75.25 246 GLY A O 1
ATOM 1911 N N . ASN A 1 247 ? 1.464 -0.597 20.307 1.00 80.19 247 ASN A N 1
ATOM 1912 C CA . ASN A 1 247 ? 2.178 0.665 20.155 1.00 80.19 247 ASN A CA 1
ATOM 1913 C C . ASN A 1 247 ? 1.221 1.787 19.712 1.00 80.19 247 ASN A C 1
ATOM 1915 O O . ASN A 1 247 ? 0.712 1.778 18.589 1.00 80.19 247 ASN A O 1
ATOM 1919 N N . ALA A 1 248 ? 1.028 2.781 20.585 1.00 87.06 248 ALA A N 1
ATOM 1920 C CA . ALA A 1 248 ? 0.161 3.942 20.360 1.00 87.06 248 ALA A CA 1
ATOM 1921 C C . ALA A 1 248 ? 0.531 4.770 19.111 1.00 87.06 248 ALA A C 1
ATOM 1923 O O . ALA A 1 248 ? -0.334 5.407 18.514 1.00 87.06 248 ALA A O 1
ATOM 1924 N N . VAL A 1 249 ? 1.784 4.712 18.645 1.00 89.75 249 VAL A N 1
ATOM 1925 C CA . VAL A 1 249 ? 2.199 5.373 17.396 1.00 89.75 249 VAL A CA 1
ATOM 1926 C C . VAL A 1 249 ? 1.428 4.822 16.196 1.00 89.75 249 VAL A C 1
ATOM 1928 O O . VAL A 1 249 ? 1.047 5.579 15.304 1.00 89.75 249 VAL A O 1
ATOM 1931 N N . TRP A 1 250 ? 1.159 3.514 16.165 1.00 91.94 250 TRP A N 1
ATOM 1932 C CA . TRP A 1 250 ? 0.388 2.903 15.083 1.00 91.94 250 TRP A CA 1
ATOM 1933 C C . TRP A 1 250 ? -1.091 3.291 15.133 1.00 91.94 250 TRP A C 1
ATOM 1935 O O . TRP A 1 250 ? -1.694 3.496 14.081 1.00 91.94 250 TRP A O 1
ATOM 1945 N N . LEU A 1 251 ? -1.652 3.479 16.330 1.00 91.56 251 LEU A N 1
ATOM 1946 C CA . LEU A 1 251 ? -3.004 4.010 16.516 1.00 91.56 251 LEU A CA 1
ATOM 1947 C C . LEU A 1 251 ? -3.132 5.434 15.947 1.00 91.56 251 LEU A C 1
ATOM 1949 O O . LEU A 1 251 ? -4.015 5.707 15.132 1.00 91.56 251 LEU A O 1
ATOM 1953 N N . GLU A 1 252 ? -2.202 6.329 16.290 1.00 90.12 252 GLU A N 1
ATOM 1954 C CA . GLU A 1 252 ? -2.157 7.687 15.725 1.00 90.12 252 GLU A CA 1
ATOM 1955 C C . GLU A 1 252 ? -1.969 7.688 14.199 1.00 90.12 252 GLU A C 1
ATOM 1957 O O . GLU A 1 252 ? -2.528 8.538 13.489 1.00 90.12 252 GLU A O 1
ATOM 1962 N N . LEU A 1 253 ? -1.178 6.741 13.681 1.00 91.31 253 LEU A N 1
ATOM 1963 C CA . LEU A 1 253 ? -0.978 6.563 12.245 1.00 91.31 253 LEU A CA 1
ATOM 1964 C C . LEU A 1 253 ? -2.268 6.143 11.544 1.00 91.31 253 LEU A C 1
ATOM 1966 O O . LEU A 1 253 ? -2.553 6.705 10.492 1.00 91.31 253 LEU A O 1
ATOM 1970 N N . VAL A 1 254 ? -3.077 5.242 12.114 1.00 93.44 254 VAL A N 1
ATOM 1971 C CA . VAL A 1 254 ? -4.388 4.877 11.539 1.00 93.44 254 VAL A CA 1
ATOM 1972 C C . VAL A 1 254 ? -5.251 6.124 11.345 1.00 93.44 254 VAL A C 1
ATOM 1974 O O . VAL A 1 254 ? -5.765 6.346 10.248 1.00 93.44 254 VAL A O 1
ATOM 1977 N N . LEU A 1 255 ? -5.352 6.985 12.362 1.00 91.00 255 LEU A N 1
ATOM 1978 C CA . LEU A 1 255 ? -6.127 8.226 12.262 1.00 91.00 255 LEU A CA 1
ATOM 1979 C C . LEU A 1 255 ? -5.545 9.217 11.248 1.00 91.00 255 LEU A C 1
ATOM 1981 O O . LEU A 1 255 ? -6.288 9.877 10.520 1.00 91.00 255 LEU A O 1
ATOM 1985 N N . SER A 1 256 ? -4.219 9.339 11.197 1.00 90.56 256 SER A N 1
ATOM 1986 C CA . SER A 1 256 ? -3.549 10.251 10.263 1.00 90.56 256 SER A CA 1
ATOM 1987 C C . SER A 1 256 ? -3.723 9.792 8.815 1.00 90.56 256 SER A C 1
ATOM 1989 O O . SER A 1 256 ? -4.108 10.588 7.963 1.00 90.56 256 SER A O 1
ATOM 1991 N N . LEU A 1 257 ? -3.560 8.494 8.558 1.00 91.00 257 LEU A N 1
ATOM 1992 C CA . LEU A 1 257 ? -3.795 7.878 7.254 1.00 91.00 257 LEU A CA 1
ATOM 1993 C C . LEU A 1 257 ? -5.263 7.990 6.837 1.00 91.00 257 LEU A C 1
ATOM 1995 O O . LEU A 1 257 ? -5.544 8.297 5.684 1.00 91.00 257 LEU A O 1
ATOM 1999 N N . ALA A 1 258 ? -6.206 7.804 7.765 1.00 91.12 258 ALA A N 1
ATOM 2000 C CA . ALA A 1 258 ? -7.627 7.981 7.483 1.00 91.12 258 ALA A CA 1
ATOM 2001 C C . ALA A 1 258 ? -7.941 9.405 6.996 1.00 91.12 258 ALA A C 1
ATOM 2003 O O . ALA A 1 258 ? -8.674 9.568 6.019 1.00 91.12 258 ALA A O 1
ATOM 2004 N N . ARG A 1 259 ? -7.342 10.431 7.620 1.00 88.69 259 ARG A N 1
ATOM 2005 C CA . ARG A 1 259 ? -7.456 11.831 7.173 1.00 88.69 259 ARG A CA 1
ATOM 2006 C C . ARG A 1 259 ? -6.828 12.043 5.799 1.00 88.69 259 ARG A C 1
ATOM 2008 O O . ARG A 1 259 ? -7.487 12.584 4.912 1.00 88.69 259 ARG A O 1
ATOM 2015 N N . ASP A 1 260 ? -5.592 11.589 5.611 1.00 84.00 260 ASP A N 1
ATOM 2016 C CA . ASP A 1 260 ? -4.846 11.781 4.362 1.00 84.00 260 ASP A CA 1
ATOM 2017 C C . ASP A 1 260 ? -5.532 11.092 3.175 1.00 84.00 260 ASP A C 1
ATOM 2019 O O . ASP A 1 260 ? -5.609 11.645 2.075 1.00 84.00 260 ASP A O 1
ATOM 2023 N N . PHE A 1 261 ? -6.105 9.912 3.408 1.00 83.81 261 PHE A N 1
ATOM 2024 C CA . PHE A 1 261 ? -6.875 9.160 2.419 1.00 83.81 261 PHE A CA 1
ATOM 2025 C C . PHE A 1 261 ? -8.344 9.595 2.323 1.00 83.81 261 PHE A C 1
ATOM 2027 O O . PHE A 1 261 ? -9.092 9.036 1.521 1.00 83.81 261 PHE A O 1
ATOM 2034 N N . ARG A 1 262 ? -8.750 10.620 3.085 1.00 84.88 262 ARG A N 1
ATOM 2035 C CA . ARG A 1 262 ? -10.093 11.222 3.073 1.00 84.88 262 ARG A CA 1
ATOM 2036 C C . ARG A 1 262 ? -11.215 10.228 3.400 1.00 84.88 262 ARG A C 1
ATOM 2038 O O . ARG A 1 262 ? -12.285 10.272 2.793 1.00 84.88 262 ARG A O 1
ATOM 2045 N N . PHE A 1 263 ? -10.982 9.335 4.358 1.00 82.38 263 PHE A N 1
ATOM 2046 C CA . PHE A 1 263 ? -12.046 8.512 4.930 1.00 82.38 263 PHE A CA 1
ATOM 2047 C C . PHE A 1 263 ? -13.026 9.370 5.724 1.00 82.38 263 PHE A C 1
ATOM 2049 O O . PHE A 1 263 ? -12.654 10.377 6.326 1.00 82.38 263 PHE A O 1
ATOM 2056 N N . VAL A 1 264 ? -14.287 8.936 5.757 1.00 80.50 264 VAL A N 1
ATOM 2057 C CA . VAL A 1 264 ? -15.246 9.462 6.727 1.00 80.50 264 VAL A CA 1
ATOM 2058 C C . VAL A 1 264 ? -14.804 8.973 8.098 1.00 80.50 264 VAL A C 1
ATOM 2060 O O . VAL A 1 264 ? -14.743 7.769 8.341 1.00 80.50 264 VAL A O 1
ATOM 2063 N N . ILE A 1 265 ? -14.463 9.919 8.965 1.00 77.19 265 ILE A N 1
ATOM 2064 C CA . ILE A 1 265 ? -14.018 9.645 10.325 1.00 77.19 265 ILE A CA 1
ATOM 2065 C C . ILE A 1 265 ? -15.256 9.690 11.224 1.00 77.19 265 ILE A C 1
ATOM 2067 O O . ILE A 1 265 ? -15.899 10.740 11.295 1.00 77.19 265 ILE A O 1
ATOM 2071 N N . PRO A 1 266 ? -15.621 8.581 11.884 1.00 77.56 266 PRO A N 1
ATOM 2072 C CA . PRO A 1 266 ? -16.737 8.571 12.820 1.00 77.56 266 PRO A CA 1
ATOM 2073 C C . PRO A 1 266 ? -16.510 9.556 13.972 1.00 77.56 266 PRO A C 1
ATOM 2075 O O . PRO A 1 266 ? -15.381 9.717 14.440 1.00 77.56 266 PRO A O 1
ATOM 2078 N N . SER A 1 267 ? -17.578 10.190 14.459 1.00 75.81 267 SER A N 1
ATOM 2079 C CA . SER A 1 267 ? -17.520 10.943 15.714 1.00 75.81 267 SER A CA 1
ATOM 2080 C C . SER A 1 267 ? -17.554 9.941 16.863 1.00 75.81 267 SER A C 1
ATOM 2082 O O . SER A 1 267 ? -18.610 9.397 17.168 1.00 75.81 267 SER A O 1
ATOM 2084 N N . SER A 1 268 ? -16.399 9.674 17.464 1.00 80.38 268 SER A N 1
ATOM 2085 C CA . SER A 1 268 ? -16.266 8.905 18.700 1.00 80.38 268 SER A CA 1
ATOM 2086 C C . SER A 1 268 ? -15.367 9.685 19.652 1.00 80.38 268 SER A C 1
ATOM 2088 O O . SER A 1 268 ? -14.389 10.294 19.211 1.00 80.38 268 SER A O 1
ATOM 2090 N N . GLU A 1 269 ? -15.700 9.677 20.942 1.00 78.25 269 GLU A N 1
ATOM 2091 C CA . GLU A 1 269 ? -14.865 10.287 21.983 1.00 78.25 269 GLU A CA 1
ATOM 2092 C C . GLU A 1 269 ? -13.632 9.424 22.296 1.00 78.25 269 GLU A C 1
ATOM 2094 O O . GLU A 1 269 ? -12.587 9.954 22.671 1.00 78.25 269 GLU A O 1
ATOM 2099 N N . ALA A 1 270 ? -13.721 8.105 22.079 1.00 89.38 270 ALA A N 1
ATOM 2100 C CA . ALA A 1 270 ? -12.614 7.174 22.262 1.00 89.38 270 ALA A CA 1
ATOM 2101 C C . ALA A 1 270 ? -11.842 6.955 20.949 1.00 89.38 270 ALA A C 1
ATOM 2103 O O . ALA A 1 270 ? -12.403 6.528 19.932 1.00 89.38 270 ALA A O 1
ATOM 2104 N N . VAL A 1 271 ? -10.531 7.213 20.991 1.00 88.44 271 VAL A N 1
ATOM 2105 C CA . VAL A 1 271 ? -9.608 7.121 19.845 1.00 88.44 271 VAL A CA 1
ATOM 2106 C C . VAL A 1 271 ? -9.506 5.686 19.319 1.00 88.44 271 VAL A C 1
ATOM 2108 O O . VAL A 1 271 ? -9.499 5.462 18.108 1.00 88.44 271 VAL A O 1
ATOM 2111 N N . GLU A 1 272 ? -9.464 4.706 20.215 1.00 90.69 272 GLU A N 1
ATOM 2112 C CA . GLU A 1 272 ? -9.389 3.282 19.892 1.00 90.69 272 GLU A CA 1
ATOM 2113 C C . GLU A 1 272 ? -10.652 2.803 19.172 1.00 90.69 272 GLU A C 1
ATOM 2115 O O . GLU A 1 272 ? -10.568 2.096 18.166 1.00 90.69 272 GLU A O 1
ATOM 2120 N N . GLU A 1 273 ? -11.823 3.227 19.650 1.00 90.69 273 GLU A N 1
ATOM 2121 C CA . GLU A 1 273 ? -13.105 2.914 19.019 1.00 90.69 273 GLU A CA 1
ATOM 2122 C C . GLU A 1 273 ? -13.199 3.553 17.630 1.00 90.69 273 GLU A C 1
ATOM 2124 O O . GLU A 1 273 ? -13.576 2.893 16.660 1.00 90.69 273 GLU A O 1
ATOM 2129 N N . GLN A 1 274 ? -12.765 4.810 17.501 1.00 90.44 274 GLN A N 1
ATOM 2130 C CA . GLN A 1 274 ? -12.709 5.498 16.214 1.00 90.44 274 GLN A CA 1
ATOM 2131 C C . GLN A 1 274 ? -11.817 4.745 15.215 1.00 90.44 274 GLN A C 1
ATOM 2133 O O . GLN A 1 274 ? -12.217 4.500 14.075 1.00 90.44 274 GLN A O 1
ATOM 2138 N N . ALA A 1 275 ? -10.617 4.336 15.634 1.00 90.88 275 ALA A N 1
ATOM 2139 C CA . ALA A 1 275 ? -9.690 3.581 14.795 1.00 90.88 275 ALA A CA 1
ATOM 2140 C C . ALA A 1 275 ? -10.237 2.198 14.402 1.00 90.88 275 ALA A C 1
ATOM 2142 O O . ALA A 1 275 ? -10.015 1.742 13.272 1.00 90.88 275 ALA A O 1
ATOM 2143 N N . LEU A 1 276 ? -10.976 1.540 15.303 1.00 91.44 276 LEU A N 1
ATOM 2144 C CA . LEU A 1 276 ? -11.651 0.277 15.021 1.00 91.44 276 LEU A CA 1
ATOM 2145 C C . LEU A 1 276 ? -12.719 0.451 13.936 1.00 91.44 276 LEU A C 1
ATOM 2147 O O . LEU A 1 276 ? -12.660 -0.243 12.921 1.00 91.44 276 LEU A O 1
ATOM 2151 N N . GLN A 1 277 ? -13.618 1.423 14.096 1.00 91.62 277 GLN A N 1
ATOM 2152 C CA . GLN A 1 277 ? -14.689 1.705 13.135 1.00 91.62 277 GLN A CA 1
ATOM 2153 C C . GLN A 1 277 ? -14.137 2.083 11.749 1.00 91.62 277 GLN A C 1
ATOM 2155 O O . GLN A 1 277 ? -14.609 1.580 10.727 1.00 91.62 277 GLN A O 1
ATOM 2160 N N . ILE A 1 278 ? -13.085 2.912 11.696 1.00 93.06 278 ILE A N 1
ATOM 2161 C CA . ILE A 1 278 ? -12.382 3.241 10.444 1.00 93.06 278 ILE A CA 1
ATOM 2162 C C . ILE A 1 278 ? -11.845 1.970 9.779 1.00 93.06 278 ILE A C 1
ATOM 2164 O O . ILE A 1 278 ? -11.991 1.786 8.570 1.00 93.06 278 ILE A O 1
ATOM 2168 N N . SER A 1 279 ? -11.222 1.085 10.556 1.00 93.44 279 SER A N 1
ATOM 2169 C CA . SER A 1 279 ? -10.623 -0.140 10.028 1.00 93.44 279 SER A CA 1
ATOM 2170 C C . SER A 1 279 ? -11.661 -1.131 9.506 1.00 93.44 279 SER A C 1
ATOM 2172 O O . SER A 1 279 ? -11.437 -1.786 8.491 1.00 93.44 279 SER A O 1
ATOM 2174 N N . GLU A 1 280 ? -12.809 -1.244 10.168 1.00 93.62 280 GLU A N 1
ATOM 2175 C CA . GLU A 1 280 ? -13.919 -2.080 9.706 1.00 93.62 280 GLU A CA 1
ATOM 2176 C C . GLU A 1 280 ? -14.513 -1.546 8.403 1.00 93.62 280 GLU A C 1
ATOM 2178 O O . GLU A 1 280 ? -14.684 -2.301 7.443 1.00 93.62 280 GLU A O 1
ATOM 2183 N N . ALA A 1 281 ? -14.738 -0.232 8.326 1.00 93.44 281 ALA A N 1
ATOM 2184 C CA . ALA A 1 281 ? -15.179 0.421 7.099 1.00 93.44 281 ALA A CA 1
ATOM 2185 C C . ALA A 1 281 ? -14.161 0.236 5.960 1.00 93.44 281 ALA A C 1
ATOM 2187 O O . ALA A 1 281 ? -14.546 -0.046 4.822 1.00 93.44 281 ALA A O 1
ATOM 2188 N N . ALA A 1 282 ? -12.863 0.337 6.262 1.00 95.38 282 ALA A N 1
ATOM 2189 C CA . ALA A 1 282 ? -11.795 0.088 5.302 1.00 95.38 282 ALA A CA 1
ATOM 2190 C C . ALA A 1 282 ? -11.802 -1.363 4.803 1.00 95.38 282 ALA A C 1
ATOM 2192 O O . ALA A 1 282 ? -11.697 -1.599 3.602 1.00 95.38 282 ALA A O 1
ATOM 2193 N N . LYS A 1 283 ? -11.994 -2.343 5.691 1.00 96.81 283 LYS A N 1
ATOM 2194 C CA . LYS A 1 283 ? -12.096 -3.751 5.293 1.00 96.81 283 LYS A CA 1
ATOM 2195 C C . LYS A 1 283 ? -13.247 -3.973 4.311 1.00 96.81 283 LYS A C 1
ATOM 2197 O O . LYS A 1 283 ? -13.020 -4.506 3.232 1.00 96.81 283 LYS A O 1
ATOM 2202 N N . VAL A 1 284 ? -14.445 -3.483 4.635 1.00 95.88 284 VAL A N 1
ATOM 2203 C CA . VAL A 1 284 ? -15.617 -3.592 3.747 1.00 95.88 284 VAL A CA 1
ATOM 2204 C C . VAL A 1 284 ? -15.355 -2.927 2.393 1.00 95.88 284 VAL A C 1
ATOM 2206 O O . VAL A 1 284 ? -15.674 -3.492 1.350 1.00 95.88 284 VAL A O 1
ATOM 2209 N N . ALA A 1 285 ? -14.753 -1.736 2.394 1.00 95.50 285 ALA A N 1
ATOM 2210 C CA . ALA A 1 285 ? -14.437 -1.021 1.163 1.00 95.50 285 ALA A CA 1
ATOM 2211 C C . ALA A 1 285 ? -13.362 -1.724 0.318 1.00 95.50 285 ALA A C 1
ATOM 2213 O O . ALA A 1 285 ? -13.404 -1.620 -0.908 1.00 95.50 285 ALA A O 1
ATOM 2214 N N . LEU A 1 286 ? -12.400 -2.405 0.951 1.00 97.25 286 LEU A N 1
ATOM 2215 C CA . LEU A 1 286 ? -11.370 -3.176 0.258 1.00 97.25 286 LEU A CA 1
ATOM 2216 C C . LEU A 1 286 ? -11.977 -4.423 -0.378 1.00 97.25 286 LEU A C 1
ATOM 2218 O O . LEU A 1 286 ? -11.737 -4.656 -1.559 1.00 97.25 286 LEU A O 1
ATOM 2222 N N . ASP A 1 287 ? -12.809 -5.157 0.361 1.00 97.81 287 ASP A N 1
ATOM 2223 C CA . ASP A 1 287 ? -13.507 -6.347 -0.138 1.00 97.81 287 ASP A CA 1
ATOM 2224 C C . ASP A 1 287 ? -14.339 -6.025 -1.402 1.00 97.81 287 ASP A C 1
ATOM 2226 O O . ASP A 1 287 ? -14.398 -6.825 -2.331 1.00 97.81 287 ASP A O 1
ATOM 2230 N N . ASP A 1 288 ? -14.914 -4.818 -1.502 1.00 96.94 288 ASP A N 1
ATOM 2231 C CA . ASP A 1 288 ? -15.693 -4.372 -2.671 1.00 96.94 288 ASP A CA 1
ATOM 2232 C C . ASP A 1 288 ? -14.848 -4.137 -3.955 1.00 96.94 288 ASP A C 1
ATOM 2234 O O . ASP A 1 288 ? -15.399 -4.056 -5.067 1.00 96.94 288 ASP A O 1
ATOM 2238 N N . ILE A 1 289 ? -13.522 -3.970 -3.841 1.00 97.88 289 ILE A N 1
ATOM 2239 C CA . ILE A 1 289 ? -12.638 -3.614 -4.972 1.00 97.88 289 ILE A CA 1
ATOM 2240 C C . ILE A 1 289 ? -11.447 -4.556 -5.183 1.00 97.88 289 ILE A C 1
ATOM 2242 O O . ILE A 1 289 ? -10.873 -4.531 -6.272 1.00 97.88 289 ILE A O 1
ATOM 2246 N N . ALA A 1 290 ? -11.081 -5.371 -4.190 1.00 97.75 290 ALA A N 1
ATOM 2247 C CA . ALA A 1 290 ? -9.827 -6.124 -4.162 1.00 97.75 290 ALA A CA 1
ATOM 2248 C C . ALA A 1 290 ? -9.653 -7.062 -5.363 1.00 97.75 290 ALA A C 1
ATOM 2250 O O . ALA A 1 290 ? -8.592 -7.050 -5.982 1.00 97.75 290 ALA A O 1
ATOM 2251 N N . ASP A 1 291 ? -10.691 -7.814 -5.733 1.00 98.25 291 ASP A N 1
ATOM 2252 C CA . ASP A 1 291 ? -10.602 -8.787 -6.830 1.00 98.25 291 ASP A CA 1
ATOM 2253 C C . ASP A 1 291 ? -10.404 -8.111 -8.189 1.00 98.25 291 ASP A C 1
ATOM 2255 O O . ASP A 1 291 ? -9.604 -8.563 -9.007 1.00 98.25 291 ASP A O 1
ATOM 2259 N N . ARG A 1 292 ? -11.095 -6.987 -8.422 1.00 98.31 292 ARG A N 1
ATOM 2260 C CA . ARG A 1 292 ? -10.967 -6.209 -9.665 1.00 98.31 292 ARG A CA 1
ATOM 2261 C C . ARG A 1 292 ? -9.599 -5.541 -9.767 1.00 98.31 292 ARG A C 1
ATOM 2263 O O . ARG A 1 292 ? -8.986 -5.583 -10.828 1.00 98.31 292 ARG A O 1
ATOM 2270 N N . ASP A 1 293 ? -9.121 -4.968 -8.661 1.00 98.62 293 ASP A N 1
ATOM 2271 C CA . ASP A 1 293 ? -7.767 -4.414 -8.551 1.00 98.62 293 ASP A CA 1
ATOM 2272 C C . ASP A 1 293 ? -6.706 -5.487 -8.842 1.00 98.62 293 ASP A C 1
ATOM 2274 O O . ASP A 1 293 ? -5.808 -5.278 -9.656 1.00 98.62 293 ASP A O 1
ATOM 2278 N N . LEU A 1 294 ? -6.831 -6.662 -8.220 1.00 98.38 294 LEU A N 1
ATOM 2279 C CA . LEU A 1 294 ? -5.880 -7.755 -8.398 1.00 98.38 294 LEU A CA 1
ATOM 2280 C C . LEU A 1 294 ? -5.898 -8.318 -9.823 1.00 98.38 294 LEU A C 1
ATOM 2282 O O . LEU A 1 294 ? -4.831 -8.599 -10.364 1.00 98.38 294 LEU A O 1
ATOM 2286 N N . ALA A 1 295 ? -7.074 -8.474 -10.435 1.00 98.56 295 ALA A N 1
ATOM 2287 C CA . ALA A 1 295 ? -7.194 -8.941 -11.815 1.00 98.56 295 ALA A CA 1
ATOM 2288 C C . ALA A 1 295 ? -6.460 -8.002 -12.788 1.00 98.56 295 ALA A C 1
ATOM 2290 O O . ALA A 1 295 ? -5.608 -8.454 -13.551 1.00 98.56 295 ALA A O 1
ATOM 2291 N N . GLU A 1 296 ? -6.695 -6.689 -12.684 1.00 98.50 296 GLU A N 1
ATOM 2292 C CA . GLU A 1 296 ? -6.015 -5.686 -13.516 1.00 98.50 296 GLU A CA 1
ATOM 2293 C C . GLU A 1 296 ? -4.487 -5.727 -13.330 1.00 98.50 296 GLU A C 1
ATOM 2295 O O . GLU A 1 296 ? -3.725 -5.699 -14.304 1.00 98.50 296 GLU A O 1
ATOM 2300 N N . ARG A 1 297 ? -4.023 -5.844 -12.078 1.00 98.50 297 ARG A N 1
ATOM 2301 C CA . ARG A 1 297 ? -2.593 -5.964 -11.758 1.00 98.50 297 ARG A CA 1
ATOM 2302 C C . ARG A 1 297 ? -1.974 -7.236 -12.321 1.00 98.50 297 ARG A C 1
ATOM 2304 O O . ARG A 1 297 ? -0.867 -7.164 -12.847 1.00 98.50 297 ARG A O 1
ATOM 2311 N N . LYS A 1 298 ? -2.660 -8.379 -12.238 1.00 98.62 298 LYS A N 1
ATOM 2312 C CA . LYS A 1 298 ? -2.178 -9.662 -12.774 1.00 98.62 298 LYS A CA 1
ATOM 2313 C C . LYS A 1 298 ? -2.067 -9.633 -14.294 1.00 98.62 298 LYS A C 1
ATOM 2315 O O . LYS A 1 298 ? -1.037 -10.038 -14.830 1.00 98.62 298 LYS A O 1
ATOM 2320 N N . ASP A 1 299 ? -3.058 -9.073 -14.980 1.00 98.31 299 ASP A N 1
ATOM 2321 C CA . ASP A 1 299 ? -3.017 -8.920 -16.437 1.00 98.31 299 ASP A CA 1
ATOM 2322 C C . ASP A 1 299 ? -1.838 -8.042 -16.871 1.00 98.31 299 ASP A C 1
ATOM 2324 O O . ASP A 1 299 ? -1.131 -8.341 -17.838 1.00 98.31 299 ASP A O 1
ATOM 2328 N N . ALA A 1 300 ? -1.598 -6.947 -16.149 1.00 98.06 300 ALA A N 1
ATOM 2329 C CA . ALA A 1 300 ? -0.455 -6.075 -16.387 1.00 98.06 300 ALA A CA 1
ATOM 2330 C C . ALA A 1 300 ? 0.883 -6.730 -16.019 1.00 98.06 300 ALA A C 1
ATOM 2332 O O . ALA A 1 300 ? 1.855 -6.568 -16.758 1.00 98.06 300 ALA A O 1
ATOM 2333 N N . ALA A 1 301 ? 0.939 -7.515 -14.943 1.00 98.38 301 ALA A N 1
ATOM 2334 C CA . ALA A 1 301 ? 2.124 -8.267 -14.542 1.00 98.38 301 ALA A CA 1
ATOM 2335 C C . ALA A 1 301 ? 2.514 -9.297 -15.605 1.00 98.38 301 ALA A C 1
ATOM 2337 O O . ALA A 1 301 ? 3.688 -9.397 -15.952 1.00 98.38 301 ALA A O 1
ATOM 2338 N N . ALA A 1 302 ? 1.536 -9.983 -16.203 1.00 98.25 302 ALA A N 1
ATOM 2339 C CA . ALA A 1 302 ? 1.769 -10.913 -17.304 1.00 98.25 302 ALA A CA 1
ATOM 2340 C C . ALA A 1 302 ? 2.368 -10.224 -18.545 1.00 98.25 302 ALA A C 1
ATOM 2342 O O . ALA A 1 302 ? 3.196 -10.812 -19.243 1.00 98.25 302 ALA A O 1
ATOM 2343 N N . ARG A 1 303 ? 1.995 -8.963 -18.817 1.00 97.12 303 ARG A N 1
ATOM 2344 C CA . ARG A 1 303 ? 2.647 -8.147 -19.859 1.00 97.12 303 ARG A CA 1
ATOM 2345 C C . ARG A 1 303 ? 4.054 -7.718 -19.440 1.00 97.12 303 ARG A C 1
ATOM 2347 O O . ARG A 1 303 ? 4.980 -7.827 -20.238 1.00 97.12 303 ARG A O 1
ATOM 2354 N N . ALA A 1 304 ? 4.223 -7.269 -18.196 1.00 96.75 304 ALA A N 1
ATOM 2355 C CA . ALA A 1 304 ? 5.505 -6.823 -17.656 1.00 96.75 304 ALA A CA 1
ATOM 2356 C C . ALA A 1 304 ? 6.552 -7.943 -17.595 1.00 96.75 304 ALA A C 1
ATOM 2358 O O . ALA A 1 304 ? 7.720 -7.689 -17.867 1.00 96.75 304 ALA A O 1
ATOM 2359 N N . ALA A 1 305 ? 6.146 -9.184 -17.328 1.00 96.81 305 ALA A N 1
ATOM 2360 C CA . ALA A 1 305 ? 7.029 -10.350 -17.283 1.00 96.81 305 ALA A CA 1
ATOM 2361 C C . ALA A 1 305 ? 7.728 -10.653 -18.624 1.00 96.81 305 ALA A C 1
ATOM 2363 O O . ALA A 1 305 ? 8.724 -11.369 -18.652 1.00 96.81 305 ALA A O 1
ATOM 2364 N N . ARG A 1 306 ? 7.231 -10.100 -19.739 1.00 95.69 306 ARG A N 1
ATOM 2365 C CA . ARG A 1 306 ? 7.843 -10.235 -21.074 1.00 95.69 306 ARG A CA 1
ATOM 2366 C C . ARG A 1 306 ? 8.929 -9.193 -21.346 1.00 95.69 306 ARG A C 1
ATOM 2368 O O . ARG A 1 306 ? 9.570 -9.247 -22.389 1.00 95.69 306 ARG A O 1
ATOM 2375 N N . LEU A 1 307 ? 9.104 -8.224 -20.449 1.00 94.50 307 LEU A N 1
ATOM 2376 C CA . LEU A 1 307 ? 10.124 -7.188 -20.572 1.00 94.50 307 LEU A CA 1
ATOM 2377 C C . LEU A 1 307 ? 11.491 -7.707 -20.124 1.00 94.50 307 LEU A C 1
ATOM 2379 O O . LEU A 1 307 ? 11.581 -8.669 -19.365 1.00 94.50 307 LEU A O 1
ATOM 2383 N N . SER A 1 308 ? 12.559 -7.013 -20.519 1.00 94.94 308 SER A N 1
ATOM 2384 C CA . SER A 1 308 ? 13.889 -7.254 -19.944 1.00 94.94 308 SER A CA 1
ATOM 2385 C C . SER A 1 308 ? 13.899 -7.054 -18.419 1.00 94.94 308 SER A C 1
ATOM 2387 O O . SER A 1 308 ? 13.125 -6.255 -17.885 1.00 94.94 308 SER A O 1
ATOM 2389 N N . GLU A 1 309 ? 14.817 -7.722 -17.709 1.00 94.56 309 GLU A N 1
ATOM 2390 C CA . GLU A 1 309 ? 14.947 -7.643 -16.239 1.00 94.56 309 GLU A CA 1
ATOM 2391 C C . GLU A 1 309 ? 15.030 -6.186 -15.744 1.00 94.56 309 GLU A C 1
ATOM 2393 O O . GLU A 1 309 ? 14.405 -5.805 -14.754 1.00 94.56 309 GLU A O 1
ATOM 2398 N N . LYS A 1 310 ? 15.731 -5.329 -16.499 1.00 94.75 310 LYS A N 1
ATOM 2399 C CA . LYS A 1 310 ? 15.827 -3.891 -16.227 1.00 94.75 310 LYS A CA 1
ATOM 2400 C C . LYS A 1 310 ? 14.454 -3.225 -16.176 1.00 94.75 310 LYS A C 1
ATOM 2402 O O . LYS A 1 310 ? 14.166 -2.475 -15.244 1.00 94.75 310 LYS A O 1
ATOM 2407 N N . TRP A 1 311 ? 13.619 -3.467 -17.179 1.00 95.06 311 TRP A N 1
ATOM 2408 C CA . TRP A 1 311 ? 12.303 -2.841 -17.280 1.00 95.06 311 TRP A CA 1
ATOM 2409 C C . TRP A 1 311 ? 11.282 -3.482 -16.345 1.00 95.06 311 TRP A C 1
ATOM 2411 O O . TRP A 1 311 ? 10.416 -2.776 -15.836 1.00 95.06 311 TRP A O 1
ATOM 2421 N N . GLN A 1 312 ? 11.442 -4.765 -16.019 1.00 95.94 312 GLN A N 1
ATOM 2422 C CA . GLN A 1 312 ? 10.712 -5.395 -14.919 1.00 95.94 312 GLN A CA 1
ATOM 2423 C C . GLN A 1 312 ? 11.058 -4.779 -13.559 1.00 95.94 312 GLN A C 1
ATOM 2425 O O . GLN A 1 312 ? 10.224 -4.778 -12.656 1.00 95.94 312 GLN A O 1
ATOM 2430 N N . MET A 1 313 ? 12.280 -4.270 -13.379 1.00 95.62 313 MET A N 1
ATOM 2431 C CA . MET A 1 313 ? 12.729 -3.677 -12.119 1.00 95.62 313 MET A CA 1
ATOM 2432 C C . MET A 1 313 ? 12.364 -2.191 -12.000 1.00 95.62 313 MET A C 1
ATOM 2434 O O . MET A 1 313 ? 11.856 -1.768 -10.962 1.00 95.62 313 MET A O 1
ATOM 2438 N N . PHE A 1 314 ? 12.588 -1.400 -13.054 1.00 95.19 314 PHE A N 1
ATOM 2439 C CA . PHE A 1 314 ? 12.502 0.067 -12.990 1.00 95.19 314 PHE A CA 1
ATOM 2440 C C . PHE A 1 314 ? 11.389 0.691 -13.835 1.00 95.19 314 PHE A C 1
ATOM 2442 O O . PHE A 1 314 ? 11.182 1.899 -13.736 1.00 95.19 314 PHE A O 1
ATOM 2449 N N . GLY A 1 315 ? 10.639 -0.108 -14.597 1.00 93.06 315 GLY A N 1
ATOM 2450 C CA . GLY A 1 315 ? 9.558 0.361 -15.462 1.00 93.06 315 GLY A CA 1
ATOM 2451 C C . GLY A 1 315 ? 10.064 1.000 -16.754 1.00 93.06 315 GLY A C 1
ATOM 2452 O O . GLY A 1 315 ? 11.230 1.381 -16.875 1.00 93.06 315 GLY A O 1
ATOM 2453 N N . ARG A 1 316 ? 9.177 1.121 -17.744 1.00 90.69 316 ARG A N 1
ATOM 2454 C CA . ARG A 1 316 ? 9.511 1.730 -19.036 1.00 90.69 316 ARG A CA 1
ATOM 2455 C C . ARG A 1 316 ? 9.671 3.253 -18.917 1.00 90.69 316 ARG A C 1
ATOM 2457 O O . ARG A 1 316 ? 8.993 3.887 -18.097 1.00 90.69 316 ARG A O 1
ATOM 2464 N N . PRO A 1 317 ? 10.537 3.870 -19.737 1.00 82.81 317 PRO A N 1
ATOM 2465 C CA . PRO A 1 317 ? 10.548 5.317 -19.890 1.00 82.81 317 PRO A CA 1
ATOM 2466 C C . PRO A 1 317 ? 9.220 5.801 -20.491 1.00 82.81 317 PRO A C 1
ATOM 2468 O O . PRO A 1 317 ? 8.641 5.156 -21.362 1.00 82.81 317 PRO A O 1
ATOM 2471 N N . ILE A 1 318 ? 8.736 6.948 -20.014 1.00 77.31 318 ILE A N 1
ATOM 2472 C CA . ILE A 1 318 ? 7.488 7.557 -20.491 1.00 77.31 318 ILE A CA 1
ATOM 2473 C C . ILE A 1 318 ? 7.658 7.973 -21.958 1.00 77.31 318 ILE A C 1
ATOM 2475 O O . ILE A 1 318 ? 8.646 8.621 -22.300 1.00 77.31 318 ILE A O 1
ATOM 2479 N N . GLY A 1 319 ? 6.676 7.647 -22.803 1.00 67.31 319 GLY A N 1
ATOM 2480 C CA . GLY A 1 319 ? 6.617 8.123 -24.191 1.00 67.31 319 GLY A CA 1
ATOM 2481 C C . GLY A 1 319 ? 7.508 7.373 -25.183 1.00 67.31 319 GLY A C 1
ATOM 2482 O O . GLY A 1 319 ? 7.670 7.836 -26.308 1.00 67.31 319 GLY A O 1
ATOM 2483 N N . LEU A 1 320 ? 8.077 6.231 -24.793 1.00 59.38 320 LEU A N 1
ATOM 2484 C CA . LEU A 1 320 ? 8.741 5.315 -25.715 1.00 59.38 320 LEU A CA 1
ATOM 2485 C C . LEU A 1 320 ? 7.909 4.038 -25.837 1.00 59.38 320 LEU A C 1
ATOM 2487 O O . LEU A 1 320 ? 7.906 3.205 -24.928 1.00 59.38 320 LEU A O 1
ATOM 2491 N N . ASP A 1 321 ? 7.272 3.855 -26.993 1.00 54.84 321 ASP A N 1
ATOM 2492 C CA . ASP A 1 321 ? 6.913 2.524 -27.478 1.00 54.84 321 ASP A CA 1
ATOM 2493 C C . ASP A 1 321 ? 8.220 1.810 -27.828 1.00 54.84 321 ASP A C 1
ATOM 2495 O O . ASP A 1 321 ? 8.678 1.801 -28.970 1.00 54.84 321 ASP A O 1
ATOM 2499 N N . VAL A 1 322 ? 8.899 1.278 -26.811 1.00 52.25 322 VAL A N 1
ATOM 2500 C CA . VAL A 1 322 ? 10.050 0.412 -27.044 1.00 52.25 322 VAL A CA 1
ATOM 2501 C C . VAL A 1 322 ? 9.496 -0.871 -27.650 1.00 52.25 322 VAL A C 1
ATOM 2503 O O . VAL A 1 322 ? 8.985 -1.747 -26.947 1.00 52.25 322 VAL A O 1
ATOM 2506 N N . ILE A 1 323 ? 9.570 -0.951 -28.978 1.00 50.41 323 ILE A N 1
ATOM 2507 C CA . ILE A 1 323 ? 9.638 -2.213 -29.701 1.00 50.41 323 ILE A CA 1
ATOM 2508 C C . ILE A 1 323 ? 10.900 -2.875 -29.148 1.00 50.41 323 ILE A C 1
ATOM 2510 O O . ILE A 1 323 ? 12.006 -2.509 -29.540 1.00 50.41 323 ILE A O 1
ATOM 2514 N N . ASP A 1 324 ? 10.753 -3.763 -28.161 1.00 48.41 324 ASP A N 1
ATOM 2515 C CA . ASP A 1 324 ? 11.837 -4.655 -27.751 1.00 48.41 324 ASP A CA 1
ATOM 2516 C C . ASP A 1 324 ? 12.102 -5.557 -28.965 1.00 48.41 324 ASP A C 1
ATOM 2518 O O . ASP A 1 324 ? 11.491 -6.608 -29.152 1.00 48.41 324 ASP A O 1
ATOM 2522 N N . GLY A 1 325 ? 12.939 -5.049 -29.872 1.00 42.00 325 GLY A N 1
ATOM 2523 C CA . GLY A 1 325 ? 13.451 -5.767 -31.018 1.00 42.00 325 GLY A CA 1
ATOM 2524 C C . GLY A 1 325 ? 14.244 -6.942 -30.488 1.00 42.00 325 GLY A C 1
ATOM 2525 O O . GLY A 1 325 ? 15.271 -6.759 -29.832 1.00 42.00 325 GLY A O 1
ATOM 2526 N N . GLY A 1 326 ? 13.731 -8.141 -30.754 1.00 34.78 326 GLY A N 1
ATOM 2527 C CA . GLY A 1 326 ? 14.464 -9.373 -30.542 1.00 34.78 326 GLY A CA 1
ATOM 2528 C C . GLY A 1 326 ? 15.851 -9.241 -31.156 1.00 34.78 326 GLY A C 1
ATOM 2529 O O . GLY A 1 326 ? 16.003 -8.892 -32.328 1.00 34.78 326 GLY A O 1
ATOM 2530 N N . VAL A 1 327 ? 16.865 -9.501 -30.341 1.00 32.84 327 VAL A N 1
ATOM 2531 C CA . VAL A 1 327 ? 18.218 -9.718 -30.829 1.00 32.84 327 VAL A CA 1
ATOM 2532 C C . VAL A 1 327 ? 18.195 -11.055 -31.569 1.00 32.84 327 VAL A C 1
ATOM 2534 O O . VAL A 1 327 ? 18.278 -12.116 -30.959 1.00 32.84 327 VAL A O 1
ATOM 2537 N N . HIS A 1 328 ? 18.023 -10.996 -32.887 1.00 30.88 328 HIS A N 1
ATOM 2538 C CA . HIS A 1 328 ? 18.543 -12.005 -33.801 1.00 30.88 328 HIS A CA 1
ATOM 2539 C C . HIS A 1 328 ? 19.772 -11.415 -34.495 1.00 30.88 328 HIS A C 1
ATOM 2541 O O . HIS A 1 328 ? 19.631 -10.674 -35.466 1.00 30.88 328 HIS A O 1
ATOM 2547 N N . ALA A 1 329 ? 20.948 -11.729 -33.951 1.00 31.30 329 ALA A N 1
ATOM 2548 C CA . ALA A 1 329 ? 22.218 -11.968 -34.641 1.00 31.30 329 ALA A CA 1
ATOM 2549 C C . ALA A 1 329 ? 23.241 -12.449 -33.605 1.00 31.30 329 ALA A C 1
ATOM 2551 O O . ALA A 1 329 ? 23.422 -11.729 -32.597 1.00 31.30 329 ALA A O 1
#

pLDDT: mean 78.55, std 22.1, range [30.08, 98.62]

Nearest PDB structures (foldseek):
  4afl-assembly3_D  TM=9.205E-01  e=3.947E+00  Homo sapiens

Mean predicted aligned error: 17.35 Å

Sequence (329 aa):
MASISKTLDTLEAKLAALRSEIEGSPSDRQEAIEAAIGEARALLTELKGLREAAKATRRRAIDLSDRTDPLPLPLTPSRRMLNFEERPDPLPVPTTPSRRVIDLDAPLPIPSQGEEPIDTVVAPDDDLKLEPKGLQKREYVLKALHALGAPASPATVSLVVDRIWKVEVKASQFSSMRKGDERAWMNGRRTLMIVPAFNAFDLSARPRTVALSSWPLEQRIMGSLSDRADALRILLRARHHWVNGGNAVWLELVLSLARDFRFVIPSSEAVEEQALQISEAAKVALDDIADRDLAERKDAAARAARLSEKWQMFGRPIGLDVIDGGVHA

Organism: NCBI:txid1141884

Foldseek 3Di:
DVVLVVVLVVLVVVLVVLVVVLVPDDPVVNVVSVVVNVVSVVVSVVSVVVVVVVVVVVVVVVVVVVPDDDDDDDDDDDDDDDDDDDDDDDDDDDDDDDDDDDDDPDDDDDDDDDDDDDDDPPPPLPPLPDDDPPDDPQVLLVVLQVLLVAKDFLVLSQLSSCLRHVDGDDSVCLLVQQVVQLVCVVVVDDDWGWAFAAELPQQAGDSGIIHILPDQQLRSYFYPCRVLLSLLSSLLSLVVSCVVVVDVSSLVSNVVSCVVSVHDQDDDPDSNVSSVVSNVVSVVVNVVCVVVSSVSSVVSSVVLVPDPPSCSGHTDHPPDPPPVPDDDD

Solvent-accessible surface area (backbone atoms only — not comparable to full-atom values): 19845 Å² total; per-residue (Å²): 110,68,68,63,50,54,53,48,55,53,50,54,52,50,52,52,52,55,56,64,52,48,84,77,46,59,73,83,53,34,58,57,50,52,52,52,51,51,54,53,51,53,55,51,51,53,53,52,51,53,53,52,53,53,51,51,54,52,53,54,55,52,63,58,65,78,62,70,74,83,74,84,80,82,84,78,82,82,84,78,87,76,90,79,91,80,87,79,83,87,79,86,82,85,82,85,83,83,85,80,87,72,87,90,82,76,85,78,84,82,83,79,91,76,92,77,87,86,75,76,90,73,73,73,83,67,83,75,62,85,77,75,88,87,65,56,75,67,55,49,52,53,52,36,43,61,64,35,71,43,53,37,39,48,62,59,44,26,51,50,28,30,68,76,71,70,43,91,54,61,56,79,51,51,62,58,53,31,52,50,38,50,52,40,42,75,71,71,49,86,68,91,34,58,24,43,18,24,35,36,87,79,40,23,44,33,91,68,30,40,27,57,64,83,53,57,58,34,66,35,31,36,38,98,49,29,70,61,46,31,53,36,48,32,42,48,34,32,46,46,49,20,74,76,64,72,40,65,63,30,52,55,44,32,54,49,49,34,56,77,71,65,52,83,75,69,95,55,94,47,68,66,59,32,48,48,55,47,44,53,53,35,50,57,57,32,70,76,42,47,67,63,35,49,50,49,12,44,60,30,25,64,57,41,71,75,46,58,72,65,41,61,54,49,30,38,65,82,94,58,88,73,75,81,70,76,88,85,128

Secondary structure (DSSP, 8-state):
-HHHHHHHHHHHHHHHHHHHHHTTS-HHHHHHHHHHHHHHHHHHHHHHHHHHHHHHHHHHHHHHHTT-PPPPPPPPPP----------PPPPPPPPP-PPPPPS-PPPPPPPP-----------GGGGSS--TT--HHHHHHHHHHHH-S-B-HHHHHHHHHHHH-----TTHHHHHHHHHHHHHHTT--S--EEEEEETTT-BEEEEEEEETTS-HHHHEE-TTHHHHHHHHHHHHHHHHHHHH--HHHHHHHHHHHHHTTPPPP--SSHHHHHHHHHHHHHHHHHTTHHHHHHHHHHHHHHHTTS-HHHHHH-BPTT----------

Radius of gyration: 28.25 Å; Cα contacts (8 Å, |Δi|>4): 276; chains: 1; bounding box: 90×71×60 Å